Protein AF-A0A7R9VWV8-F1 (afdb_monomer)

Secondary structure (DSSP, 8-state):
--GGGT-------SS-HHHHHHHHIIIIIHHHHHT--SS-HHHHHHHHHHHHHHHHHHHHHHHHHTT---------GGGG-HHHHTT-HHHHHHHHHHHHHHHHHHHHHHHTHHHHTT-TT--HHHHHHHHHHHHHHHHHHHHHHT-HHHHHHHHHHHHTT-TTHHHHHHHHHHHHHHHHHHHHHHHHHGGGHHHHHHHTT--GGGHHHHHHHHHHHHHHHHHH-SSS--HHHHHHHHHHHHHHHHHHHHHH--HHHHHHT-HHHHHHHHHHHHHHHHHHHH-

Nearest PDB structures (foldseek):
  8glv-assembly1_Co  TM=7.836E-01  e=8.185E-21  Chlamydomonas reinhardtii
  8j07-assembly1_k9  TM=6.997E-01  e=3.971E-11  Homo sapiens
  8j07-assembly1_r9  TM=7.819E-01  e=5.481E-09  Homo sapiens
  8j07-assembly1_t9  TM=7.806E-01  e=2.383E-08  Homo sapiens
  8glv-assembly1_Ks  TM=7.142E-01  e=4.229E-09  Chlamydomonas reinhardtii

Mean predicted aligned error: 6.75 Å

Foldseek 3Di:
DDVVVVDDDDDQPDPDPLVSVLCCLVPPVLVCLQPDPPDDPVVSLVVLLVSQVVSQVSVQVVVVVVVADDQDQRDDPPLPDLLVQLVPPSSLVSLLVSLVSVLVSLVVLVVVVVVPLPPLQAALLVVLVVLVSQLVHLVRVLVNCVDPSVVSSLSNNVSNVPPSNVSSVVSSVVSVVSNVLSVLLNVLSVQLNVLRVCLLVDALLCLLVSPVSNVVSLVCCLVPGPRCVDPVNSVSNLSSNVSSLVVNLVVPQDVVCVVVVVVPVNVVSVVSSVVSVVSSVVD

pLDDT: mean 90.68, std 9.06, range [52.12, 98.19]

Solvent-accessible surface area (backbone atoms only — not comparable to full-atom values): 15783 Å² total; per-residue (Å²): 136,62,65,80,82,76,52,94,81,86,81,84,70,65,100,45,68,62,56,40,47,51,51,48,41,63,75,48,49,48,57,54,58,73,70,53,78,88,55,58,67,68,60,47,50,54,51,51,49,52,48,49,54,50,49,35,54,50,41,38,55,48,27,50,78,69,76,40,79,57,82,65,78,79,93,61,91,57,54,87,44,29,70,66,37,31,69,37,63,72,57,44,54,49,52,49,53,47,52,53,48,49,48,51,56,53,46,52,64,61,58,53,59,80,61,66,83,66,60,88,75,43,35,50,65,55,56,48,49,50,31,47,53,48,22,53,55,32,44,51,43,41,55,55,66,66,30,66,70,49,48,37,54,50,49,17,39,60,66,49,65,45,82,66,50,61,65,40,53,53,51,51,54,47,40,51,52,52,22,54,42,27,47,52,37,31,62,52,45,56,71,43,48,66,57,48,53,51,56,75,69,36,55,34,78,51,40,58,77,54,46,61,64,47,51,50,44,51,53,47,32,50,76,67,41,91,68,52,52,41,75,66,55,48,51,52,47,54,48,14,45,51,34,41,56,51,49,39,38,57,74,70,62,58,65,66,41,56,78,71,66,53,47,67,67,53,51,52,53,50,51,30,30,49,50,29,52,52,47,62,74,73,109

Radius of gyration: 27.66 Å; Cα contacts (8 Å, |Δi|>4): 232; chains: 1; bounding box: 70×43×81 Å

Structure (mmCIF, N/CA/C/O backbone):
data_AF-A0A7R9VWV8-F1
#
_entry.id   AF-A0A7R9VWV8-F1
#
loop_
_atom_site.group_PDB
_atom_site.id
_atom_site.type_symbol
_atom_site.label_atom_id
_atom_site.label_alt_id
_atom_site.label_comp_id
_atom_site.label_asym_id
_atom_site.label_entity_id
_atom_site.label_seq_id
_atom_site.pdbx_PDB_ins_code
_atom_site.Cartn_x
_atom_site.Cartn_y
_atom_site.Cartn_z
_atom_site.occupancy
_atom_site.B_iso_or_equiv
_atom_site.auth_seq_id
_atom_site.auth_comp_id
_atom_site.auth_asym_id
_atom_site.auth_atom_id
_atom_site.pdbx_PDB_model_num
ATOM 1 N N . ASP A 1 1 ? -8.588 -29.043 -47.971 1.00 57.25 1 ASP A N 1
ATOM 2 C CA . ASP A 1 1 ? -8.153 -28.069 -46.954 1.00 57.25 1 ASP A CA 1
ATOM 3 C C . ASP A 1 1 ? -8.440 -28.565 -45.555 1.00 57.25 1 ASP A C 1
ATOM 5 O O . ASP A 1 1 ? -9.532 -29.051 -45.284 1.00 57.25 1 ASP A O 1
ATOM 9 N N . ASN A 1 2 ? -7.421 -28.537 -44.698 1.00 66.44 2 ASN A N 1
ATOM 10 C CA . ASN A 1 2 ? -7.508 -29.002 -43.319 1.00 66.44 2 ASN A CA 1
ATOM 11 C C . ASN A 1 2 ? -8.131 -27.891 -42.456 1.00 66.44 2 ASN A C 1
ATOM 13 O O . ASN A 1 2 ? -7.558 -26.810 -42.337 1.00 66.44 2 ASN A O 1
ATOM 17 N N . MET A 1 3 ? -9.279 -28.153 -41.826 1.00 67.88 3 MET A N 1
ATOM 18 C CA . MET A 1 3 ? -9.938 -27.202 -40.915 1.00 67.88 3 MET A CA 1
ATOM 19 C C . MET A 1 3 ? -8.993 -26.705 -39.808 1.00 67.88 3 MET A C 1
ATOM 21 O O . MET A 1 3 ? -9.062 -25.544 -39.415 1.00 67.88 3 MET A O 1
ATOM 25 N N . ALA A 1 4 ? -8.059 -27.553 -39.360 1.00 68.94 4 ALA A N 1
ATOM 26 C CA . ALA A 1 4 ? -7.089 -27.208 -38.324 1.00 68.94 4 ALA A CA 1
ATOM 27 C C . ALA A 1 4 ? -6.075 -26.131 -38.755 1.00 68.94 4 ALA A C 1
ATOM 29 O O . ALA A 1 4 ? -5.481 -25.491 -37.896 1.00 68.94 4 ALA A O 1
ATOM 30 N N . SER A 1 5 ? -5.879 -25.904 -40.061 1.00 76.88 5 SER A N 1
ATOM 31 C CA . SER A 1 5 ? -5.030 -24.812 -40.574 1.00 76.88 5 SER A CA 1
ATOM 32 C C . SER A 1 5 ? -5.782 -23.500 -40.818 1.00 76.88 5 SER A C 1
ATOM 34 O O . SER A 1 5 ? -5.157 -22.491 -41.127 1.00 76.88 5 SER A O 1
ATOM 36 N N . SER A 1 6 ? -7.112 -23.502 -40.697 1.00 77.00 6 SER A N 1
ATOM 37 C CA . SER A 1 6 ? -7.966 -22.355 -41.046 1.00 77.00 6 SER A CA 1
ATOM 38 C C . SER A 1 6 ? -8.796 -21.835 -39.872 1.00 77.00 6 SER A C 1
ATOM 40 O O . SER A 1 6 ? -9.371 -20.755 -39.970 1.00 77.00 6 SER A O 1
ATOM 42 N N . VAL A 1 7 ? -8.873 -22.588 -38.771 1.00 77.56 7 VAL A N 1
ATOM 43 C CA . VAL A 1 7 ? -9.692 -22.256 -37.602 1.00 77.56 7 VAL A CA 1
ATOM 44 C C . VAL A 1 7 ? -8.812 -22.182 -36.361 1.00 77.56 7 VAL A C 1
ATOM 46 O O . VAL A 1 7 ? -8.175 -23.163 -35.983 1.00 77.56 7 VAL A O 1
ATOM 49 N N . PHE A 1 8 ? -8.814 -21.021 -35.704 1.00 76.12 8 PHE A N 1
ATOM 50 C CA . PHE A 1 8 ? -8.200 -20.859 -34.392 1.00 76.12 8 PHE A CA 1
ATOM 51 C C . PHE A 1 8 ? -9.189 -21.328 -33.321 1.00 76.12 8 PHE A C 1
ATOM 53 O O . PHE A 1 8 ? -10.286 -20.784 -33.202 1.00 76.12 8 PHE A O 1
ATOM 60 N N . PHE A 1 9 ? -8.813 -22.345 -32.552 1.00 78.75 9 PHE A N 1
ATOM 61 C CA . PHE A 1 9 ? -9.595 -22.841 -31.424 1.00 78.75 9 PHE A CA 1
ATOM 62 C C . PHE A 1 9 ? -8.697 -22.956 -30.194 1.00 78.75 9 PHE A C 1
ATOM 64 O O . PHE A 1 9 ? -7.509 -23.253 -30.294 1.00 78.75 9 PHE A O 1
ATOM 71 N N . GLY A 1 10 ? -9.265 -22.715 -29.018 1.00 73.50 10 GLY A N 1
ATOM 72 C CA . GLY A 1 10 ? -8.541 -22.786 -27.757 1.00 73.50 10 GLY A CA 1
ATOM 73 C C . GLY A 1 10 ? -9.497 -22.836 -26.576 1.00 73.50 10 GLY A C 1
ATOM 74 O O . GLY A 1 10 ? -10.676 -22.506 -26.697 1.00 73.50 10 GLY A O 1
ATOM 75 N N . THR A 1 11 ? -8.988 -23.267 -25.427 1.00 72.56 11 THR A N 1
ATOM 76 C CA . THR A 1 11 ? -9.740 -23.298 -24.170 1.00 72.56 11 THR A CA 1
ATOM 77 C C . THR A 1 11 ? -9.091 -22.328 -23.199 1.00 72.56 11 THR A C 1
ATOM 79 O O . THR A 1 11 ? -7.920 -22.492 -22.860 1.00 72.56 11 THR A O 1
ATOM 82 N N 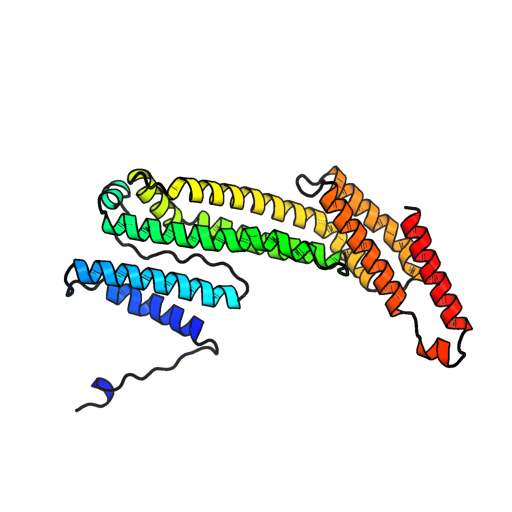. LEU A 1 12 ? -9.847 -21.336 -22.731 1.00 69.62 12 LEU A N 1
ATOM 83 C CA . LEU A 1 12 ? -9.426 -20.501 -21.608 1.00 69.62 12 LEU A CA 1
ATOM 84 C C . LEU A 1 12 ? -9.622 -21.314 -20.323 1.00 69.62 12 LEU A C 1
ATOM 86 O O . LEU A 1 12 ? -10.723 -21.800 -20.055 1.00 69.62 12 LEU A O 1
ATOM 90 N N . ARG A 1 13 ? -8.540 -21.539 -19.572 1.00 65.00 13 ARG A N 1
ATOM 91 C CA . ARG A 1 13 ? -8.568 -22.285 -18.308 1.00 65.00 13 ARG A CA 1
ATOM 92 C C . ARG A 1 13 ? -8.554 -21.302 -17.142 1.00 65.00 13 ARG A C 1
ATOM 94 O O . ARG A 1 13 ? -7.669 -20.464 -17.068 1.00 65.00 13 ARG A O 1
ATOM 101 N N . GLY A 1 14 ? -9.479 -21.480 -16.201 1.00 62.62 14 GLY A N 1
ATOM 102 C CA . GLY A 1 14 ? -9.658 -20.580 -15.060 1.00 62.62 14 GLY A CA 1
ATOM 103 C C . GLY A 1 14 ? -10.747 -19.550 -15.351 1.00 62.62 14 GLY A C 1
ATOM 104 O O . GLY A 1 14 ? -10.790 -18.976 -16.432 1.00 62.62 14 GLY A O 1
ATOM 105 N N . GLY A 1 15 ? -11.662 -19.345 -14.402 1.00 68.88 15 GLY A N 1
ATOM 106 C CA . GLY A 1 15 ? -12.858 -18.506 -14.573 1.00 68.88 15 GLY A CA 1
ATOM 107 C C . GLY A 1 15 ? -12.602 -17.009 -14.806 1.00 68.88 15 GLY A C 1
ATOM 108 O O . GLY A 1 15 ? -13.563 -16.253 -14.878 1.00 68.88 15 GLY A O 1
ATOM 109 N N . ASP A 1 16 ? -11.341 -16.585 -14.931 1.00 84.19 16 ASP A N 1
ATOM 110 C CA . ASP A 1 16 ? -10.931 -15.211 -15.215 1.00 84.19 16 ASP A CA 1
ATOM 111 C C . ASP A 1 16 ? -10.308 -15.117 -16.621 1.00 84.19 16 ASP A C 1
ATOM 113 O O . ASP A 1 16 ? -9.180 -15.559 -16.884 1.00 84.19 16 ASP A O 1
ATOM 117 N N . ALA A 1 17 ? -11.074 -14.529 -17.541 1.00 86.94 17 ALA A N 1
ATOM 118 C CA . ALA A 1 17 ? -10.667 -14.332 -18.926 1.00 86.94 17 ALA A CA 1
ATOM 119 C C . ALA A 1 17 ? -9.483 -13.358 -19.066 1.00 86.94 17 ALA A C 1
ATOM 121 O O . ALA A 1 17 ? -8.650 -13.550 -19.953 1.00 86.94 17 ALA A O 1
ATOM 122 N N . LEU A 1 18 ? -9.375 -12.344 -18.199 1.00 89.88 18 LEU A N 1
ATOM 123 C CA . LEU A 1 18 ? -8.300 -11.349 -18.265 1.00 89.88 18 LEU A CA 1
ATOM 124 C C . LEU A 1 18 ? -6.981 -11.934 -17.770 1.00 89.88 18 LEU A C 1
ATOM 126 O O . LEU A 1 18 ? -5.946 -11.735 -18.406 1.00 89.88 18 LEU A O 1
ATOM 130 N N . HIS A 1 19 ? -7.017 -12.715 -16.689 1.00 90.25 19 HIS A N 1
ATOM 131 C CA . HIS A 1 19 ? -5.829 -13.424 -16.219 1.00 90.25 19 HIS A CA 1
ATOM 132 C C . HIS A 1 19 ? -5.324 -14.434 -17.260 1.00 90.25 19 HIS A C 1
ATOM 134 O O . HIS A 1 19 ? -4.128 -14.492 -17.545 1.00 90.25 19 HIS A O 1
ATOM 140 N N . SER A 1 20 ? -6.240 -15.175 -17.894 1.00 89.88 20 SER A N 1
ATOM 141 C CA . SER A 1 20 ? -5.898 -16.094 -18.988 1.00 89.88 20 SER A CA 1
ATOM 142 C C . SER A 1 20 ? -5.266 -15.357 -20.174 1.00 89.88 20 SER A C 1
ATOM 144 O O . SER A 1 20 ? -4.262 -15.808 -20.725 1.00 89.88 20 SER A O 1
ATOM 146 N N . LEU A 1 21 ? -5.822 -14.201 -20.555 1.00 91.31 21 LEU A N 1
ATOM 147 C CA . LEU A 1 21 ? -5.265 -13.361 -21.613 1.00 91.31 21 LEU A CA 1
ATOM 148 C C . LEU A 1 21 ? -3.854 -12.879 -21.261 1.00 91.31 21 LEU A C 1
ATOM 150 O O . LEU A 1 21 ? -2.966 -12.959 -22.105 1.00 91.31 21 LEU A O 1
ATOM 154 N N . LEU A 1 22 ? -3.630 -12.430 -20.022 1.00 92.88 22 LEU A N 1
ATOM 155 C CA . LEU A 1 22 ? -2.315 -11.991 -19.552 1.00 92.88 22 LEU A CA 1
ATOM 156 C C . LEU A 1 22 ? -1.275 -13.109 -19.681 1.00 92.88 22 LEU A C 1
ATOM 158 O O . LEU A 1 22 ? -0.205 -12.876 -20.240 1.00 92.88 22 LEU A O 1
ATOM 162 N N . GLN A 1 23 ? -1.612 -14.327 -19.249 1.00 91.06 23 GLN A N 1
ATOM 163 C CA . GLN A 1 23 ? -0.722 -15.487 -19.349 1.00 91.06 23 GLN A CA 1
ATOM 164 C C . GLN A 1 23 ? -0.383 -15.842 -20.801 1.00 91.06 23 GLN A C 1
ATOM 166 O O . GLN A 1 23 ? 0.782 -16.065 -21.126 1.00 91.06 23 GLN A O 1
ATOM 171 N N . VAL A 1 24 ? -1.383 -15.872 -21.688 1.00 91.62 24 VAL A N 1
ATOM 172 C CA . VAL A 1 24 ? -1.167 -16.180 -23.111 1.00 91.62 24 VAL A CA 1
ATOM 173 C C . VAL A 1 24 ? -0.326 -15.090 -23.778 1.00 91.62 24 VAL A C 1
ATOM 175 O O . VAL A 1 24 ? 0.595 -15.391 -24.537 1.00 91.62 24 VAL A O 1
ATOM 178 N N . MET A 1 25 ? -0.599 -13.822 -23.475 1.00 93.38 25 MET A N 1
ATOM 179 C CA . MET A 1 25 ? 0.181 -12.712 -24.010 1.00 93.38 25 MET A CA 1
ATOM 180 C C . MET A 1 25 ? 1.636 -12.760 -23.534 1.00 93.38 25 MET A C 1
ATOM 182 O O . MET A 1 25 ? 2.534 -12.675 -24.366 1.00 93.38 25 MET A O 1
ATOM 186 N N . GLN A 1 26 ? 1.883 -12.955 -22.235 1.00 91.00 26 GLN A N 1
ATOM 187 C CA . GLN A 1 26 ? 3.238 -13.024 -21.670 1.00 91.00 26 GLN A CA 1
ATOM 188 C C . GLN A 1 26 ? 4.016 -14.266 -22.125 1.00 91.00 26 GLN A C 1
ATOM 190 O O . GLN A 1 26 ? 5.206 -14.169 -22.408 1.00 91.00 26 GLN A O 1
ATOM 195 N N . GLY A 1 27 ? 3.362 -15.429 -22.175 1.00 89.56 27 GLY A N 1
ATOM 196 C CA . GLY A 1 27 ? 4.025 -16.709 -22.425 1.00 89.56 27 GLY A CA 1
ATOM 197 C C . GLY A 1 27 ? 4.197 -17.068 -23.900 1.00 89.56 27 GLY A C 1
ATOM 198 O O . GLY A 1 27 ? 5.090 -17.844 -24.227 1.00 89.56 27 GLY A O 1
ATOM 199 N N . LEU A 1 28 ? 3.354 -16.529 -24.787 1.00 89.50 28 LEU A N 1
ATOM 200 C CA . LEU A 1 28 ? 3.357 -16.882 -26.209 1.00 89.50 28 LEU A CA 1
ATOM 201 C C . LEU A 1 28 ? 3.580 -15.665 -27.105 1.00 89.50 28 LEU A C 1
ATOM 203 O O . LEU A 1 28 ? 4.542 -15.634 -27.868 1.00 89.50 28 LEU A O 1
ATOM 207 N N . TYR A 1 29 ? 2.701 -14.663 -27.036 1.00 90.56 29 TYR A N 1
ATOM 208 C CA . TYR A 1 29 ? 2.702 -13.593 -28.038 1.00 90.56 29 TYR A CA 1
ATOM 209 C C . TYR A 1 29 ? 3.848 -12.596 -27.863 1.00 90.56 29 TYR A C 1
ATOM 211 O O . TYR A 1 29 ? 4.454 -12.214 -28.861 1.00 90.56 29 TYR A O 1
ATOM 219 N N . VAL A 1 30 ? 4.179 -12.200 -26.631 1.00 92.62 30 VAL A N 1
ATOM 220 C CA . VAL A 1 30 ? 5.278 -11.258 -26.368 1.00 92.62 30 VAL A CA 1
ATOM 221 C C . VAL A 1 30 ? 6.617 -11.811 -26.883 1.00 92.62 30 VAL A C 1
ATOM 223 O O . VAL A 1 30 ? 7.223 -11.138 -27.717 1.00 92.62 30 VAL A O 1
ATOM 226 N N . PRO A 1 31 ? 7.050 -13.039 -26.527 1.00 90.75 31 PRO A N 1
ATOM 227 C CA . PRO A 1 31 ? 8.295 -13.599 -27.057 1.00 90.75 31 PRO A CA 1
ATOM 228 C C . PRO A 1 31 ? 8.306 -13.730 -28.585 1.00 90.75 31 PRO A C 1
ATOM 230 O O . PRO A 1 31 ? 9.310 -13.425 -29.224 1.00 90.75 31 PRO A O 1
ATOM 233 N N . VAL A 1 32 ? 7.186 -14.150 -29.190 1.00 89.75 32 VAL A N 1
ATOM 234 C CA . VAL A 1 32 ? 7.080 -14.310 -30.653 1.00 89.75 32 VAL A CA 1
ATOM 235 C C . VAL A 1 32 ? 7.224 -12.973 -31.375 1.00 89.75 32 VAL A C 1
ATOM 237 O O . VAL A 1 32 ? 7.884 -12.908 -32.410 1.00 89.75 32 VAL A O 1
ATOM 240 N N . VAL A 1 33 ? 6.621 -11.907 -30.846 1.00 87.94 33 VAL A N 1
ATOM 241 C CA . VAL A 1 33 ? 6.715 -10.565 -31.432 1.00 87.94 33 VAL A CA 1
ATOM 242 C C . VAL A 1 33 ? 8.127 -10.004 -31.283 1.00 87.94 33 VAL A C 1
ATOM 244 O O . VAL A 1 33 ? 8.670 -9.482 -32.255 1.00 87.94 33 VAL A O 1
ATOM 247 N N . LEU A 1 34 ? 8.729 -10.124 -30.098 1.00 86.81 34 LEU A N 1
ATOM 248 C CA . LEU A 1 34 ? 10.068 -9.589 -29.832 1.00 86.81 34 LEU A CA 1
ATOM 249 C C . LEU A 1 34 ? 11.152 -10.319 -30.638 1.00 86.81 34 LEU A C 1
ATOM 251 O O . LEU A 1 34 ? 12.046 -9.674 -31.180 1.00 86.81 34 LEU A O 1
ATOM 255 N N . GLY A 1 35 ? 11.019 -11.638 -30.810 1.00 85.56 35 GLY A N 1
ATOM 256 C CA . GLY A 1 35 ? 11.915 -12.445 -31.642 1.00 85.56 35 GLY A CA 1
ATOM 257 C C . GLY A 1 35 ? 11.679 -12.315 -33.153 1.00 85.56 35 GLY A C 1
ATOM 258 O O . GLY A 1 35 ? 12.395 -12.935 -33.944 1.00 85.56 35 GLY A O 1
ATOM 259 N N . ASN A 1 36 ? 10.679 -11.542 -33.593 1.00 84.75 36 ASN A N 1
ATOM 260 C CA . ASN A 1 36 ? 10.347 -11.421 -35.007 1.00 84.75 36 ASN A CA 1
ATOM 261 C C . ASN A 1 36 ? 11.321 -10.483 -35.744 1.00 84.75 36 ASN A C 1
ATOM 263 O O . ASN A 1 36 ? 11.310 -9.261 -35.581 1.00 84.75 36 ASN A O 1
ATOM 267 N N . SER A 1 37 ? 12.127 -11.060 -36.634 1.00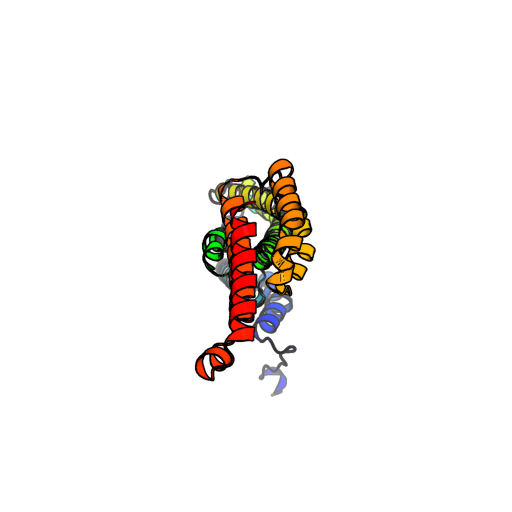 83.69 37 SER A N 1
ATOM 268 C CA . SER A 1 37 ? 13.067 -10.343 -37.505 1.00 83.69 37 SER A CA 1
ATOM 269 C C . SER A 1 37 ? 12.549 -10.096 -38.927 1.00 83.69 37 SER A C 1
ATOM 271 O O . SER A 1 37 ? 13.240 -9.467 -39.724 1.00 83.69 37 SER A O 1
ATOM 273 N N . SER A 1 38 ? 11.341 -10.565 -39.260 1.00 89.88 38 SER A N 1
ATOM 274 C CA . SER A 1 38 ? 10.760 -10.428 -40.606 1.00 89.88 38 SER A CA 1
ATOM 275 C C . SER A 1 38 ? 10.197 -9.035 -40.895 1.00 89.88 38 SER A C 1
ATOM 277 O O . SER A 1 38 ? 10.012 -8.670 -42.056 1.00 89.88 38 SER A O 1
ATOM 279 N N . TRP A 1 39 ? 9.900 -8.255 -39.854 1.00 88.62 39 TRP A N 1
ATOM 280 C CA . TRP A 1 39 ? 9.298 -6.934 -39.995 1.00 88.62 39 TRP A CA 1
ATOM 281 C C . TRP A 1 39 ? 10.349 -5.840 -40.209 1.00 88.62 39 TRP A C 1
ATOM 283 O O . TRP A 1 39 ? 11.434 -5.912 -39.627 1.00 88.62 39 TRP A O 1
ATOM 293 N N . PRO A 1 40 ? 10.020 -4.781 -40.977 1.00 92.19 40 PRO A N 1
ATOM 294 C CA . PRO A 1 40 ? 10.828 -3.569 -41.011 1.00 92.19 40 PRO A CA 1
ATOM 295 C C . PRO A 1 40 ? 11.035 -3.006 -39.602 1.00 92.19 40 PRO A C 1
ATOM 297 O O . PRO A 1 40 ? 10.119 -3.025 -38.778 1.00 92.19 40 PRO A O 1
ATOM 300 N N . GLU A 1 41 ? 12.222 -2.461 -39.340 1.00 85.81 41 GLU A N 1
ATOM 301 C CA . GLU A 1 41 ? 12.621 -1.994 -38.006 1.00 85.81 41 GLU A CA 1
ATOM 302 C C . GLU A 1 41 ? 11.659 -0.954 -37.417 1.00 85.81 41 GLU A C 1
ATOM 304 O O . GLU A 1 41 ? 11.317 -1.037 -36.241 1.00 85.81 41 GLU A O 1
ATOM 309 N N . THR A 1 42 ? 11.143 -0.044 -38.245 1.00 87.75 42 THR A N 1
ATOM 310 C CA . THR A 1 42 ? 10.163 0.973 -37.838 1.00 87.75 42 THR A CA 1
ATOM 311 C C . THR A 1 42 ? 8.839 0.365 -37.377 1.00 87.75 42 THR A C 1
ATOM 313 O O . THR A 1 42 ? 8.303 0.763 -36.347 1.00 87.75 42 THR A O 1
ATOM 316 N N . VAL A 1 43 ? 8.329 -0.629 -38.111 1.00 89.50 43 VAL A N 1
ATOM 317 C CA . VAL A 1 43 ? 7.083 -1.337 -37.776 1.00 89.50 43 VAL A CA 1
ATOM 318 C C . VAL A 1 43 ? 7.268 -2.154 -36.504 1.00 89.50 43 VAL A C 1
ATOM 320 O O . VAL A 1 43 ? 6.404 -2.142 -35.631 1.00 89.50 43 VAL A O 1
ATOM 323 N N . ARG A 1 44 ? 8.413 -2.831 -36.373 1.00 88.56 44 ARG A N 1
ATOM 324 C CA . ARG A 1 44 ? 8.755 -3.589 -35.167 1.00 88.56 44 ARG A CA 1
ATOM 325 C C . ARG A 1 44 ? 8.836 -2.674 -33.947 1.00 88.56 44 ARG A C 1
ATOM 327 O O . ARG A 1 44 ? 8.240 -2.993 -32.928 1.00 88.56 44 ARG A O 1
ATOM 334 N N . ALA A 1 45 ? 9.526 -1.539 -34.049 1.00 86.81 45 ALA A N 1
ATOM 335 C CA . ALA A 1 45 ? 9.669 -0.596 -32.943 1.00 86.81 45 ALA A CA 1
ATOM 336 C C . ALA A 1 45 ? 8.315 -0.037 -32.470 1.00 86.81 45 ALA A C 1
ATOM 338 O O . ALA A 1 45 ? 8.039 -0.054 -31.268 1.00 86.81 45 ALA A O 1
ATOM 339 N N . ASP A 1 46 ? 7.457 0.401 -33.400 1.00 90.25 46 ASP A N 1
ATOM 340 C CA . ASP A 1 46 ? 6.127 0.933 -33.074 1.00 90.25 46 ASP A CA 1
ATOM 341 C C . ASP A 1 46 ? 5.220 -0.141 -32.457 1.00 90.25 46 ASP A C 1
ATOM 343 O O . ASP A 1 46 ? 4.640 0.058 -31.387 1.00 90.25 46 ASP A O 1
ATOM 347 N N . PHE A 1 47 ? 5.162 -1.329 -33.067 1.00 91.94 47 PHE A N 1
ATOM 348 C CA . PHE A 1 47 ? 4.346 -2.421 -32.544 1.00 91.94 47 PHE A CA 1
ATOM 349 C C . PHE A 1 47 ? 4.818 -2.879 -31.159 1.00 91.94 47 PHE A C 1
ATOM 351 O O . PHE A 1 47 ? 3.989 -3.075 -30.272 1.00 91.94 47 PHE A O 1
ATOM 358 N N . THR A 1 48 ? 6.130 -3.001 -30.934 1.00 91.56 48 THR A N 1
ATOM 359 C CA . THR A 1 48 ? 6.694 -3.346 -29.620 1.00 91.56 48 THR A CA 1
ATOM 360 C C . THR A 1 48 ? 6.324 -2.306 -28.560 1.00 91.56 48 THR A C 1
ATOM 362 O O . THR A 1 48 ? 5.938 -2.668 -27.448 1.00 91.56 48 THR A O 1
ATOM 365 N N . ALA A 1 49 ? 6.355 -1.012 -28.896 1.00 91.38 49 ALA A N 1
ATOM 366 C CA . ALA A 1 49 ? 5.919 0.038 -27.977 1.00 91.38 49 ALA A CA 1
ATOM 367 C C . ALA A 1 49 ? 4.424 -0.087 -27.619 1.00 91.38 49 ALA A C 1
ATOM 369 O O . ALA A 1 49 ? 4.064 -0.019 -26.438 1.00 91.38 49 ALA A O 1
ATOM 370 N N . GLN A 1 50 ? 3.551 -0.328 -28.607 1.00 93.88 50 GLN A N 1
ATOM 371 C CA . GLN A 1 50 ? 2.120 -0.550 -28.355 1.00 93.88 50 GLN A CA 1
ATOM 372 C C . GLN A 1 50 ? 1.865 -1.825 -27.550 1.00 93.88 50 GLN A C 1
ATOM 374 O O . GLN A 1 50 ? 1.015 -1.829 -26.659 1.00 93.88 50 GLN A O 1
ATOM 379 N N . LEU A 1 51 ? 2.625 -2.886 -27.820 1.00 94.62 51 LEU A N 1
ATOM 380 C CA . LEU A 1 51 ? 2.550 -4.142 -27.090 1.00 94.62 51 LEU A CA 1
ATOM 381 C C . LEU A 1 51 ? 2.881 -3.930 -25.611 1.00 94.62 51 LEU A C 1
ATOM 383 O O . LEU A 1 51 ? 2.080 -4.311 -24.764 1.00 94.62 51 LEU A O 1
ATOM 387 N N . HIS A 1 52 ? 3.994 -3.273 -25.276 1.00 94.44 52 HIS A N 1
ATOM 388 C CA . HIS A 1 52 ? 4.336 -3.000 -23.876 1.00 94.44 52 HIS A CA 1
ATOM 389 C C . HIS A 1 52 ? 3.293 -2.123 -23.180 1.00 94.44 52 HIS A C 1
ATOM 391 O O . HIS A 1 52 ? 2.926 -2.405 -22.041 1.00 94.44 52 HIS A O 1
ATOM 397 N N . LYS A 1 53 ? 2.749 -1.110 -23.865 1.00 94.69 53 LYS A N 1
ATOM 398 C CA . LYS A 1 53 ? 1.662 -0.283 -23.321 1.00 94.69 53 LYS A CA 1
ATOM 399 C C . LYS A 1 53 ? 0.401 -1.106 -23.043 1.00 94.69 53 LYS A C 1
ATOM 401 O O . LYS A 1 53 ? -0.220 -0.946 -21.994 1.00 94.69 53 LYS A O 1
ATOM 406 N N . PHE A 1 54 ? 0.033 -1.995 -23.964 1.00 96.00 54 PHE A N 1
ATOM 407 C CA . PHE A 1 54 ? -1.081 -2.919 -23.778 1.00 96.00 54 PHE A CA 1
ATOM 408 C C . PHE A 1 54 ? -0.830 -3.864 -22.598 1.00 96.00 54 PHE A C 1
ATOM 410 O O . PHE A 1 54 ? -1.696 -4.013 -21.740 1.00 96.00 54 PHE A O 1
ATOM 417 N N . MET A 1 55 ? 0.367 -4.448 -22.515 1.00 96.75 55 MET A N 1
ATOM 418 C CA . MET A 1 55 ? 0.745 -5.358 -21.435 1.00 96.75 55 MET A CA 1
ATOM 419 C C . MET A 1 55 ? 0.769 -4.674 -20.071 1.00 96.75 55 MET A C 1
ATOM 421 O O . MET A 1 55 ? 0.337 -5.282 -19.092 1.00 96.75 55 MET A O 1
ATOM 425 N N . ALA A 1 56 ? 1.208 -3.417 -20.004 1.00 96.00 56 ALA A N 1
ATOM 426 C CA . ALA A 1 56 ? 1.163 -2.614 -18.790 1.00 96.00 56 ALA A CA 1
ATOM 427 C C . ALA A 1 56 ? -0.279 -2.433 -18.296 1.00 96.00 56 ALA A C 1
ATOM 429 O O . ALA A 1 56 ? -0.597 -2.818 -17.172 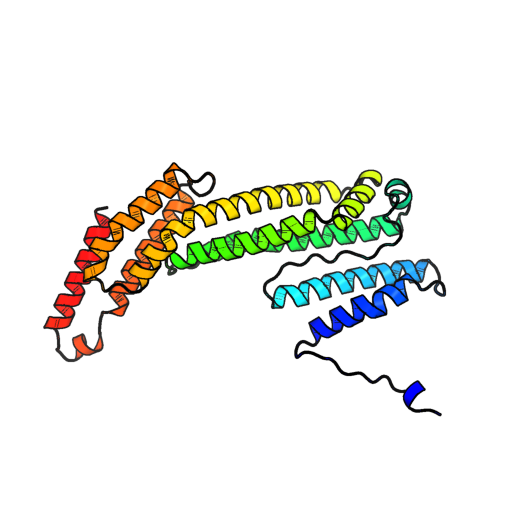1.00 96.00 56 ALA A O 1
ATOM 430 N N . ASN A 1 57 ? -1.177 -1.982 -19.177 1.00 95.00 57 ASN A N 1
ATOM 431 C CA . ASN A 1 57 ? -2.592 -1.794 -18.843 1.00 95.00 57 ASN A CA 1
ATOM 432 C C . ASN A 1 57 ? -3.302 -3.113 -18.487 1.00 95.00 57 ASN A C 1
ATOM 434 O O . ASN A 1 57 ? -4.139 -3.145 -17.585 1.00 95.00 57 ASN A O 1
ATOM 438 N N . LEU A 1 58 ? -2.991 -4.206 -19.192 1.00 95.56 58 LEU A N 1
ATOM 439 C CA . LEU A 1 58 ? -3.572 -5.521 -18.914 1.00 95.56 58 LEU A CA 1
ATOM 440 C C . LEU A 1 58 ? -3.106 -6.056 -17.555 1.00 95.56 58 LEU A C 1
ATOM 442 O O . LEU A 1 58 ? -3.926 -6.554 -16.789 1.00 95.56 58 LEU A O 1
ATOM 446 N N . THR A 1 59 ? -1.812 -5.920 -17.249 1.00 95.75 59 THR A N 1
ATOM 447 C CA . THR A 1 59 ? -1.235 -6.301 -15.950 1.00 95.75 59 THR A CA 1
ATOM 448 C C . THR A 1 59 ? -1.906 -5.515 -14.829 1.00 95.75 59 THR A C 1
ATOM 450 O O . THR A 1 59 ? -2.423 -6.116 -13.891 1.00 95.75 59 THR A O 1
ATOM 453 N N . GLU A 1 60 ? -1.975 -4.188 -14.962 1.00 94.00 60 GLU A N 1
ATOM 454 C CA . GLU A 1 60 ? -2.658 -3.312 -14.007 1.00 94.00 60 GLU A CA 1
ATOM 455 C C . GLU A 1 60 ? -4.108 -3.760 -13.793 1.00 94.00 60 GLU A C 1
ATOM 457 O O . GLU A 1 60 ? -4.488 -4.075 -12.673 1.00 94.00 60 GLU A O 1
ATOM 462 N N . THR A 1 61 ? -4.889 -3.917 -14.865 1.00 93.12 61 THR A N 1
ATOM 463 C CA . THR A 1 61 ? -6.309 -4.298 -14.770 1.00 93.12 61 THR A CA 1
ATOM 464 C C . THR A 1 61 ? -6.507 -5.639 -14.057 1.00 93.12 61 THR A C 1
ATOM 466 O O . THR A 1 61 ? -7.362 -5.748 -13.179 1.00 93.12 61 THR A O 1
ATOM 469 N N . VAL A 1 62 ? -5.715 -6.661 -14.405 1.00 93.56 62 VAL A N 1
ATOM 470 C CA . VAL A 1 62 ? -5.816 -8.001 -13.800 1.00 93.56 62 VAL A CA 1
ATOM 471 C C . VAL A 1 62 ? -5.533 -7.953 -12.302 1.00 93.56 62 VAL A C 1
ATOM 473 O O . VAL A 1 62 ? -6.269 -8.551 -11.518 1.00 93.56 62 VAL A O 1
ATOM 476 N N . PHE A 1 63 ? -4.480 -7.248 -11.888 1.00 92.12 63 PHE A N 1
ATOM 477 C CA . PHE A 1 63 ? -4.068 -7.244 -10.487 1.00 92.12 63 PHE A CA 1
ATOM 478 C C . PHE A 1 63 ? -4.860 -6.254 -9.631 1.00 92.12 63 PHE A C 1
ATOM 480 O O . PHE A 1 63 ? -5.148 -6.573 -8.478 1.00 92.12 63 PHE A O 1
ATOM 487 N N . THR A 1 64 ? -5.330 -5.136 -10.190 1.00 88.94 64 THR A N 1
ATOM 488 C CA . THR A 1 64 ? -6.237 -4.214 -9.491 1.00 88.94 64 THR A CA 1
ATOM 489 C C . THR A 1 64 ? -7.537 -4.909 -9.088 1.00 88.94 64 THR A C 1
ATOM 491 O O . THR A 1 64 ? -7.988 -4.737 -7.958 1.00 88.94 64 THR A O 1
ATOM 494 N N . VAL A 1 65 ? -8.107 -5.762 -9.948 1.00 86.44 65 VAL A N 1
ATOM 495 C CA . VAL A 1 65 ? -9.300 -6.570 -9.609 1.00 86.44 65 VAL A CA 1
ATOM 496 C C . VAL A 1 65 ? -9.030 -7.534 -8.445 1.00 86.44 65 VAL A C 1
ATOM 498 O O . VAL A 1 65 ? -9.936 -7.856 -7.682 1.00 86.44 65 VAL A O 1
ATOM 501 N N . GLN A 1 66 ? -7.781 -7.967 -8.273 1.00 86.81 66 GLN A N 1
ATOM 502 C CA . GLN A 1 66 ? -7.348 -8.838 -7.177 1.00 86.81 66 GLN A CA 1
ATOM 503 C C . GLN A 1 66 ? -6.911 -8.064 -5.922 1.00 86.81 66 GLN A C 1
ATOM 505 O O . GLN A 1 66 ? -6.426 -8.687 -4.976 1.00 86.81 66 GLN A O 1
ATOM 510 N N . GLY A 1 67 ? -7.033 -6.730 -5.913 1.00 85.81 67 GLY A N 1
ATOM 511 C CA . GLY A 1 67 ? -6.570 -5.880 -4.814 1.00 85.81 67 GLY A CA 1
ATOM 512 C C . GLY A 1 67 ? -5.047 -5.846 -4.672 1.00 85.81 67 GLY A C 1
ATOM 513 O O . GLY A 1 67 ? -4.543 -5.715 -3.565 1.00 85.81 67 GLY A O 1
ATOM 514 N N . LYS A 1 68 ? -4.300 -6.028 -5.768 1.00 88.19 68 LYS A N 1
ATOM 515 C CA . LYS A 1 68 ? -2.832 -6.022 -5.778 1.00 88.19 68 LYS A CA 1
ATOM 516 C C . LYS A 1 68 ? -2.300 -4.991 -6.759 1.00 88.19 68 LYS A C 1
ATOM 518 O O . LYS A 1 68 ? -2.859 -4.784 -7.833 1.00 88.19 68 LYS A O 1
ATOM 523 N N . THR A 1 69 ? -1.150 -4.417 -6.431 1.00 91.81 69 THR A N 1
ATOM 524 C CA . THR A 1 69 ? -0.408 -3.552 -7.354 1.00 91.81 69 THR A CA 1
ATOM 525 C C . THR A 1 69 ? 0.804 -4.296 -7.884 1.00 91.81 69 THR A C 1
ATOM 527 O O . THR A 1 69 ? 1.752 -4.544 -7.139 1.00 91.81 69 THR A O 1
ATOM 530 N N . ILE A 1 70 ? 0.774 -4.648 -9.170 1.00 94.94 70 ILE A N 1
ATOM 531 C CA . ILE A 1 70 ? 1.891 -5.292 -9.866 1.00 94.94 70 ILE A CA 1
ATOM 532 C C . ILE A 1 70 ? 2.357 -4.399 -11.015 1.00 94.94 70 ILE A C 1
ATOM 534 O O . ILE A 1 70 ? 1.554 -3.977 -11.852 1.00 94.94 70 ILE A O 1
ATOM 538 N N . LEU A 1 71 ? 3.659 -4.123 -11.040 1.00 95.69 71 LEU A N 1
ATOM 539 C CA . LEU A 1 71 ? 4.329 -3.334 -12.062 1.00 95.69 71 LEU A CA 1
ATOM 540 C C . LEU A 1 71 ? 4.672 -4.235 -13.250 1.00 95.69 71 LEU A C 1
ATOM 542 O O . LEU A 1 71 ? 5.346 -5.255 -13.108 1.00 95.69 71 LEU A O 1
ATOM 546 N N . TYR A 1 72 ? 4.234 -3.854 -14.448 1.00 96.12 72 TYR A N 1
ATOM 547 C CA . TYR A 1 72 ? 4.657 -4.543 -15.663 1.00 96.12 72 TYR A CA 1
ATOM 548 C C . TYR A 1 72 ? 6.121 -4.229 -15.984 1.00 96.12 72 TYR A C 1
ATOM 550 O O . TYR A 1 72 ? 6.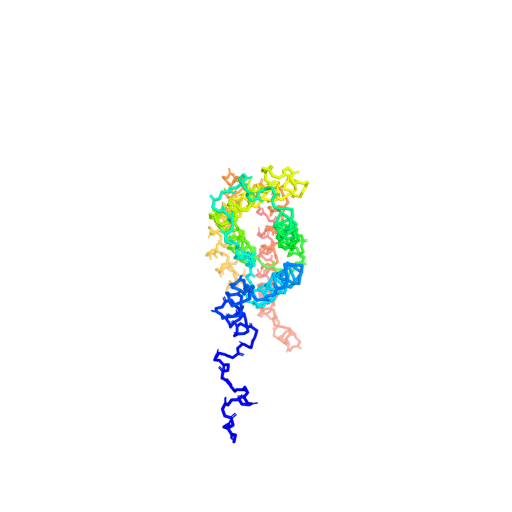468 -3.061 -16.153 1.00 96.12 72 TYR A O 1
ATOM 558 N N . ILE A 1 73 ? 6.952 -5.260 -16.129 1.00 94.50 73 ILE A N 1
ATOM 559 C CA . ILE A 1 73 ? 8.352 -5.125 -16.541 1.00 94.50 73 ILE A CA 1
ATOM 560 C C . ILE A 1 73 ? 8.478 -5.567 -18.008 1.00 94.50 73 ILE A C 1
ATOM 562 O O . ILE A 1 73 ? 8.160 -6.719 -18.324 1.00 94.50 73 ILE A O 1
ATOM 566 N N . PRO A 1 74 ? 8.906 -4.680 -18.927 1.00 92.44 74 PRO A N 1
ATOM 567 C CA . PRO A 1 74 ? 9.089 -5.036 -20.326 1.00 92.44 74 PRO A CA 1
ATOM 568 C C . PRO A 1 74 ? 10.257 -6.016 -20.485 1.00 92.44 74 PRO A C 1
ATOM 570 O O . PRO A 1 74 ? 11.327 -5.835 -19.907 1.00 92.44 74 PRO A O 1
ATOM 573 N N . GLN A 1 75 ? 10.049 -7.056 -21.293 1.00 86.06 75 GLN A N 1
ATOM 574 C CA . GLN A 1 75 ? 11.110 -7.979 -21.688 1.00 86.06 75 GLN A CA 1
ATOM 575 C C . GLN A 1 75 ? 11.952 -7.314 -22.779 1.00 86.06 75 GLN A C 1
ATOM 577 O O . GLN A 1 75 ? 11.519 -7.226 -23.922 1.00 86.06 75 GLN A O 1
ATOM 582 N N . GLU A 1 76 ? 13.134 -6.819 -22.422 1.00 83.50 76 GLU A N 1
ATOM 583 C CA . GLU A 1 76 ? 14.053 -6.159 -23.353 1.00 83.50 76 GLU A CA 1
ATOM 584 C C . GLU A 1 76 ? 15.395 -6.904 -23.345 1.00 83.50 76 GLU A C 1
ATOM 586 O O . GLU A 1 76 ? 16.072 -6.991 -22.320 1.00 83.50 76 GLU A O 1
ATOM 591 N N . GLU A 1 77 ? 15.799 -7.443 -24.497 1.00 72.12 77 GLU A N 1
ATOM 592 C CA . GLU A 1 77 ? 17.018 -8.261 -24.630 1.00 72.12 77 GLU A CA 1
ATOM 593 C C . GLU A 1 77 ? 18.309 -7.450 -24.402 1.00 72.12 77 GLU A C 1
ATOM 595 O O . GLU A 1 77 ? 19.351 -7.994 -24.043 1.00 72.12 77 GLU A O 1
ATOM 600 N N . ALA A 1 78 ? 18.245 -6.129 -24.589 1.00 73.00 78 ALA A N 1
ATOM 601 C CA . ALA A 1 78 ? 19.403 -5.239 -24.597 1.00 73.00 78 ALA A CA 1
ATOM 602 C C . ALA A 1 78 ? 19.827 -4.711 -23.210 1.00 73.00 78 ALA A C 1
ATOM 604 O O . ALA A 1 78 ? 20.747 -3.901 -23.134 1.00 73.00 78 ALA A O 1
ATOM 605 N N . LEU A 1 79 ? 19.202 -5.147 -22.109 1.00 81.38 79 LEU A N 1
ATOM 606 C CA . LEU A 1 79 ? 19.458 -4.586 -20.770 1.00 81.38 79 LEU A CA 1
ATOM 607 C C . LEU A 1 79 ? 20.796 -5.017 -20.130 1.00 81.38 79 LEU A C 1
ATOM 609 O O . LEU A 1 79 ? 21.181 -4.464 -19.103 1.00 81.38 79 LEU A O 1
ATOM 613 N N . GLY A 1 80 ? 21.522 -5.972 -20.723 1.00 79.56 80 GLY A N 1
ATOM 614 C CA . GLY A 1 80 ? 22.774 -6.506 -20.164 1.00 79.56 80 GLY A CA 1
ATOM 615 C C . GLY A 1 80 ? 23.967 -5.534 -20.164 1.00 79.56 80 GLY A C 1
ATOM 616 O O . GLY A 1 80 ? 24.833 -5.642 -19.300 1.00 79.56 80 GLY A O 1
ATOM 617 N N . ASP A 1 81 ? 24.013 -4.571 -21.094 1.00 90.12 81 ASP A N 1
ATOM 618 C CA . ASP A 1 81 ? 24.986 -3.465 -21.091 1.00 90.12 81 ASP A CA 1
ATOM 619 C C . ASP A 1 81 ? 24.245 -2.126 -21.107 1.00 90.12 81 ASP A C 1
ATOM 621 O O . ASP A 1 81 ? 23.842 -1.613 -22.157 1.00 90.12 81 ASP A O 1
ATOM 625 N N . ALA A 1 82 ? 24.107 -1.534 -19.920 1.00 93.06 82 ALA A N 1
ATOM 626 C CA . ALA A 1 82 ? 23.350 -0.306 -19.737 1.00 93.06 82 ALA A CA 1
ATOM 627 C C . ALA A 1 82 ? 23.894 0.879 -20.559 1.00 93.06 82 ALA A C 1
ATOM 629 O O . ALA A 1 82 ? 23.119 1.721 -21.016 1.00 93.06 82 ALA A O 1
ATOM 630 N N . LYS A 1 83 ? 25.209 0.939 -20.815 1.00 93.38 83 LYS A N 1
ATOM 631 C CA . LYS A 1 83 ? 25.824 2.024 -21.601 1.00 93.38 83 LYS A CA 1
ATOM 632 C C . LYS A 1 83 ? 25.554 1.874 -23.092 1.00 93.38 83 LYS A C 1
ATOM 634 O O . LYS A 1 83 ? 25.398 2.879 -23.787 1.00 93.38 83 LYS A O 1
ATOM 639 N N . ALA A 1 84 ? 25.544 0.643 -23.599 1.00 93.69 84 ALA A N 1
ATOM 640 C CA . ALA A 1 84 ? 25.185 0.373 -24.987 1.00 93.69 84 ALA A CA 1
ATOM 641 C C . ALA A 1 84 ? 23.685 0.608 -25.217 1.00 93.69 84 ALA A C 1
ATOM 643 O O . ALA A 1 84 ? 23.314 1.304 -26.164 1.00 93.69 84 ALA A O 1
ATOM 644 N N . ALA A 1 85 ? 22.844 0.110 -24.308 1.00 94.00 85 ALA A N 1
ATOM 645 C CA . ALA A 1 85 ? 21.397 0.303 -24.319 1.00 94.00 85 ALA A CA 1
ATOM 646 C C . ALA A 1 85 ? 20.998 1.786 -24.294 1.00 94.00 85 ALA A C 1
ATOM 648 O O . ALA A 1 85 ? 20.150 2.210 -25.075 1.00 94.00 85 ALA A O 1
ATOM 649 N N . ALA A 1 86 ? 21.673 2.608 -23.484 1.00 95.06 86 ALA A N 1
ATOM 650 C CA . ALA A 1 86 ? 21.404 4.045 -23.382 1.00 95.06 86 ALA A CA 1
ATOM 651 C C . ALA A 1 86 ? 21.623 4.827 -24.693 1.00 95.06 86 ALA A C 1
ATOM 653 O O . ALA A 1 86 ? 21.103 5.930 -24.854 1.00 95.06 86 ALA A O 1
ATOM 654 N N . LYS A 1 87 ? 22.379 4.275 -25.652 1.00 94.38 87 LYS A N 1
ATOM 655 C CA . LYS A 1 87 ? 22.580 4.889 -26.977 1.00 94.38 87 LYS A CA 1
ATOM 656 C C . LYS A 1 87 ? 21.439 4.583 -27.950 1.00 94.38 87 LYS A C 1
ATOM 658 O O . LYS A 1 87 ? 21.331 5.246 -28.983 1.00 94.38 87 LYS A O 1
ATOM 663 N N . GLN A 1 88 ? 20.601 3.594 -27.646 1.00 92.44 88 GLN A N 1
ATOM 664 C CA . GLN A 1 88 ? 19.472 3.192 -28.477 1.00 92.44 88 GLN A CA 1
ATOM 665 C C . GLN A 1 88 ? 18.252 4.056 -28.141 1.00 92.44 88 GLN A C 1
ATOM 667 O O . GLN A 1 88 ? 17.539 3.800 -27.173 1.00 92.44 88 GLN A O 1
ATOM 672 N N . LYS A 1 89 ? 18.002 5.089 -28.952 1.00 92.12 89 LYS A N 1
ATOM 673 C CA . LYS A 1 89 ? 16.926 6.066 -28.699 1.00 92.12 89 LYS A CA 1
ATOM 674 C C . LYS A 1 89 ? 15.550 5.418 -28.546 1.00 92.12 89 LYS A C 1
ATOM 676 O O . LYS A 1 89 ? 14.823 5.774 -27.625 1.00 92.12 89 LYS A O 1
ATOM 681 N N . ASP A 1 90 ? 15.224 4.450 -29.398 1.00 90.38 90 ASP A N 1
ATOM 682 C CA . ASP A 1 90 ? 13.914 3.792 -29.368 1.00 90.38 90 ASP A CA 1
ATOM 683 C C . ASP A 1 90 ? 13.726 2.949 -28.100 1.00 90.38 90 ASP A C 1
ATOM 685 O O . ASP A 1 90 ? 12.636 2.920 -27.534 1.00 90.38 90 ASP A O 1
ATOM 689 N N . LEU A 1 91 ? 14.787 2.288 -27.623 1.00 92.50 91 LEU A N 1
ATOM 690 C CA . LEU A 1 91 ? 14.766 1.561 -26.351 1.00 92.50 91 LEU A CA 1
ATOM 691 C C . LEU A 1 91 ? 14.569 2.529 -25.185 1.00 92.50 91 LEU A C 1
ATOM 693 O O . LEU A 1 91 ? 13.673 2.326 -24.371 1.00 92.50 91 LEU A O 1
ATOM 697 N N . VAL A 1 92 ? 15.356 3.609 -25.136 1.00 95.50 92 VAL A N 1
ATOM 698 C CA . VAL A 1 92 ? 15.238 4.636 -24.091 1.00 95.50 92 VAL A CA 1
ATOM 699 C C . VAL A 1 92 ? 13.808 5.174 -24.025 1.00 95.50 92 VAL A C 1
ATOM 701 O O . VAL A 1 92 ? 13.231 5.189 -22.945 1.00 95.50 92 VAL A O 1
ATOM 704 N N . GLN A 1 93 ? 13.180 5.501 -25.159 1.00 94.75 93 GLN A N 1
ATOM 705 C CA . GLN A 1 93 ? 11.789 5.978 -25.191 1.00 94.75 93 GLN A CA 1
ATOM 706 C C . GLN A 1 93 ? 10.774 4.964 -24.628 1.00 94.75 93 GLN A C 1
ATOM 708 O O . GLN A 1 93 ? 9.819 5.348 -23.942 1.00 94.75 93 GLN A O 1
ATOM 713 N N . ARG A 1 94 ? 10.963 3.661 -24.883 1.00 94.19 94 ARG A N 1
ATOM 714 C CA . ARG A 1 94 ? 10.104 2.607 -24.308 1.00 94.19 94 ARG A CA 1
ATOM 715 C C . ARG A 1 94 ? 10.312 2.456 -22.801 1.00 94.19 94 ARG A C 1
ATOM 717 O O . ARG A 1 94 ? 9.337 2.325 -22.057 1.00 94.19 94 ARG A O 1
ATOM 724 N N . LEU A 1 95 ? 11.557 2.532 -22.334 1.00 96.31 95 LEU A N 1
ATOM 725 C CA . LEU A 1 95 ? 11.884 2.493 -20.907 1.00 96.31 95 LEU A CA 1
ATOM 726 C C . LEU A 1 95 ? 11.365 3.736 -20.166 1.00 96.31 95 LEU A C 1
ATOM 728 O O . LEU A 1 95 ? 10.813 3.614 -19.074 1.00 96.31 95 LEU A O 1
ATOM 732 N N . GLU A 1 96 ? 11.444 4.917 -20.780 1.00 97.25 96 GLU A N 1
ATOM 733 C CA . GLU A 1 96 ? 10.832 6.144 -20.259 1.00 97.25 96 GLU A CA 1
ATOM 734 C C . GLU A 1 96 ? 9.316 5.993 -20.130 1.00 97.25 96 GLU A C 1
ATOM 736 O O . GLU A 1 96 ? 8.752 6.274 -19.074 1.00 97.25 96 GLU A O 1
ATOM 741 N N . SER A 1 97 ? 8.656 5.467 -21.167 1.00 96.19 97 SER A N 1
ATOM 742 C CA . SER A 1 97 ? 7.215 5.181 -21.136 1.00 96.19 97 SER A CA 1
ATOM 743 C C . SER A 1 97 ? 6.843 4.213 -20.007 1.00 96.19 97 SER A C 1
ATOM 745 O O . SER A 1 97 ? 5.818 4.391 -19.345 1.00 96.19 97 SER A O 1
ATOM 747 N N . THR A 1 98 ? 7.701 3.224 -19.749 1.00 96.50 98 THR A N 1
ATOM 748 C CA . THR A 1 98 ? 7.543 2.254 -18.658 1.00 96.50 98 THR A CA 1
ATOM 749 C C . THR A 1 98 ? 7.639 2.935 -17.290 1.00 96.50 98 THR A C 1
ATOM 751 O O . THR A 1 98 ? 6.721 2.807 -16.480 1.00 96.50 98 THR A O 1
ATOM 754 N N . ILE A 1 99 ? 8.685 3.735 -17.043 1.00 97.31 99 ILE A N 1
ATOM 755 C CA . ILE A 1 99 ? 8.843 4.470 -15.777 1.00 97.31 99 ILE A CA 1
ATOM 756 C C . ILE A 1 99 ? 7.714 5.484 -15.556 1.00 97.31 99 ILE A C 1
ATOM 758 O O . ILE A 1 99 ? 7.247 5.645 -14.425 1.00 97.31 99 ILE A O 1
ATOM 762 N N . ILE A 1 100 ? 7.240 6.158 -16.608 1.00 97.00 100 ILE A N 1
ATOM 763 C CA . ILE A 1 100 ? 6.088 7.068 -16.519 1.00 97.00 100 ILE A CA 1
ATOM 764 C C . ILE A 1 100 ? 4.843 6.303 -16.059 1.00 97.00 100 ILE A C 1
ATOM 766 O O . ILE A 1 100 ? 4.132 6.769 -15.163 1.00 97.00 100 ILE A O 1
ATOM 770 N N . HIS A 1 101 ? 4.598 5.121 -16.629 1.00 96.44 101 HIS A N 1
ATOM 771 C CA . HIS A 1 101 ? 3.472 4.278 -16.239 1.00 96.44 101 HIS A CA 1
ATOM 772 C C . HIS A 1 101 ? 3.588 3.810 -14.780 1.00 96.44 101 HIS A C 1
ATOM 774 O O . HIS A 1 101 ? 2.643 4.013 -14.017 1.00 96.44 101 HIS A O 1
ATOM 780 N N . TRP A 1 102 ? 4.747 3.289 -14.354 1.00 97.44 102 TRP A N 1
ATOM 781 C CA . TRP A 1 102 ? 4.984 2.918 -12.949 1.00 97.44 102 TRP A CA 1
ATOM 782 C C . TRP A 1 102 ? 4.787 4.100 -12.003 1.00 97.44 102 TRP A C 1
ATOM 784 O O . TRP A 1 102 ? 4.136 3.974 -10.971 1.00 97.44 102 TRP A O 1
ATOM 794 N N . THR A 1 103 ? 5.303 5.274 -12.371 1.00 96.94 103 THR A N 1
ATOM 795 C CA . THR A 1 103 ? 5.179 6.489 -11.560 1.00 96.94 103 THR A CA 1
ATOM 796 C C . THR A 1 103 ? 3.715 6.869 -11.352 1.00 96.94 103 THR A C 1
ATOM 798 O O . THR A 1 103 ? 3.336 7.236 -10.240 1.00 96.94 103 THR A O 1
ATOM 801 N N . ARG A 1 104 ? 2.880 6.782 -12.396 1.00 95.69 104 ARG A N 1
ATOM 802 C CA . ARG A 1 104 ? 1.433 7.011 -12.281 1.00 95.69 104 ARG A CA 1
ATOM 803 C C . ARG A 1 104 ? 0.792 5.979 -11.352 1.00 95.69 104 ARG A C 1
ATOM 805 O O . ARG A 1 104 ? 0.140 6.369 -10.389 1.00 95.69 104 ARG A O 1
ATOM 812 N N . GLN A 1 105 ? 1.017 4.696 -11.621 1.00 94.88 105 GLN A N 1
ATOM 813 C CA . GLN A 1 105 ? 0.390 3.591 -10.894 1.00 94.88 105 GLN A CA 1
ATOM 814 C C . GLN A 1 105 ? 0.724 3.634 -9.394 1.00 94.88 105 GLN A C 1
ATOM 816 O O . GLN A 1 105 ? -0.159 3.562 -8.545 1.00 94.88 105 GLN A O 1
ATOM 821 N N . ILE A 1 106 ? 1.996 3.849 -9.047 1.00 94.38 106 ILE A N 1
ATOM 822 C CA . ILE A 1 106 ? 2.437 3.944 -7.650 1.00 94.38 106 ILE A CA 1
ATOM 823 C C . ILE A 1 106 ? 1.834 5.180 -6.966 1.00 94.38 106 ILE A C 1
ATOM 825 O O . ILE A 1 106 ? 1.417 5.099 -5.811 1.00 94.38 106 ILE A O 1
ATOM 829 N N . LYS A 1 107 ? 1.741 6.325 -7.661 1.00 93.00 107 LYS A N 1
ATOM 830 C CA . LYS A 1 107 ? 1.095 7.528 -7.108 1.00 93.00 107 LYS A CA 1
ATOM 831 C C . LYS A 1 107 ? -0.378 7.301 -6.792 1.00 93.00 107 LYS A C 1
ATOM 833 O O . LYS A 1 107 ? -0.852 7.826 -5.793 1.00 93.00 107 LYS A O 1
ATOM 838 N N . GLU A 1 108 ? -1.097 6.535 -7.605 1.00 89.56 108 GLU A N 1
ATOM 839 C CA . GLU A 1 108 ? -2.498 6.205 -7.327 1.00 89.56 108 GLU A CA 1
ATOM 840 C C . GLU A 1 108 ? -2.632 5.420 -6.017 1.00 89.56 108 GLU A C 1
ATOM 842 O O . GLU A 1 108 ? -3.464 5.779 -5.187 1.00 89.56 108 GLU A O 1
ATOM 847 N N . VAL A 1 109 ? -1.757 4.440 -5.770 1.00 86.19 109 VAL A N 1
ATOM 848 C CA . VAL A 1 109 ? -1.735 3.669 -4.511 1.00 86.19 109 VAL A CA 1
ATOM 849 C C . VAL A 1 109 ? -1.364 4.539 -3.311 1.00 86.19 109 VAL A C 1
ATOM 851 O O . VAL A 1 109 ? -1.943 4.401 -2.237 1.00 86.19 109 VAL A O 1
ATOM 854 N N . VAL A 1 110 ? -0.397 5.447 -3.468 1.00 86.75 110 VAL A N 1
ATOM 855 C CA . VAL A 1 110 ? -0.017 6.376 -2.393 1.00 86.75 110 VAL A CA 1
ATOM 856 C C . VAL A 1 110 ? -1.155 7.353 -2.088 1.00 86.75 110 VAL A C 1
ATOM 858 O O . VAL A 1 110 ? -1.459 7.564 -0.923 1.00 86.75 110 VAL A O 1
ATOM 861 N N . ASN A 1 111 ? -1.832 7.891 -3.103 1.00 83.31 111 ASN A N 1
ATOM 862 C CA . ASN A 1 111 ? -2.894 8.887 -2.924 1.00 83.31 111 ASN A CA 1
ATOM 863 C C . ASN A 1 111 ? -4.228 8.291 -2.443 1.00 83.31 111 ASN A C 1
ATOM 865 O O . ASN A 1 111 ? -5.055 9.010 -1.887 1.00 83.31 111 ASN A O 1
ATOM 869 N N . GLN A 1 112 ? -4.474 6.991 -2.644 1.00 72.75 112 GLN A N 1
ATOM 870 C CA . GLN A 1 112 ? -5.645 6.317 -2.063 1.00 72.75 112 GLN A CA 1
ATOM 871 C C . GLN A 1 112 ? -5.648 6.386 -0.523 1.00 72.75 112 GLN A C 1
ATOM 873 O O . GLN A 1 112 ? -6.718 6.334 0.083 1.00 72.75 112 GLN A O 1
ATOM 878 N N . GLN A 1 113 ? -4.480 6.596 0.095 1.00 63.06 113 GLN A N 1
ATOM 879 C CA . GLN A 1 113 ? -4.296 6.771 1.536 1.00 63.06 113 GLN A CA 1
ATOM 880 C C . GLN A 1 113 ? -5.119 7.929 2.122 1.00 63.06 113 GLN A C 1
ATOM 882 O O . GLN A 1 113 ? -5.730 7.753 3.172 1.00 63.06 113 GLN A O 1
ATOM 887 N N . ASP A 1 114 ? -5.223 9.063 1.424 1.00 55.38 114 ASP A N 1
ATOM 888 C CA . ASP A 1 114 ? -5.929 10.256 1.926 1.00 55.38 114 ASP A CA 1
ATOM 889 C C . ASP A 1 114 ? -7.458 10.072 2.003 1.00 55.38 114 ASP A C 1
ATOM 891 O O . ASP A 1 114 ? -8.173 10.919 2.535 1.00 55.38 114 ASP A O 1
ATOM 895 N N . ARG A 1 115 ? -7.993 8.979 1.440 1.00 53.34 115 ARG A N 1
ATOM 896 C CA . ARG A 1 115 ? -9.442 8.748 1.325 1.00 53.34 115 ARG A CA 1
ATOM 897 C C . ARG A 1 115 ? -10.019 7.805 2.380 1.00 53.34 115 ARG A C 1
ATOM 899 O O . ARG A 1 115 ? -11.224 7.859 2.617 1.00 53.34 115 ARG A O 1
ATOM 906 N N . VAL A 1 116 ? -9.208 6.945 3.000 1.00 54.88 116 VAL A N 1
ATOM 907 C CA . VAL A 1 116 ? -9.703 5.870 3.889 1.00 54.88 116 VAL A CA 1
ATOM 908 C C . VAL A 1 116 ? -9.984 6.363 5.320 1.00 54.88 116 VAL A C 1
ATOM 910 O O . VAL A 1 116 ? -10.800 5.773 6.028 1.00 54.88 116 VAL A O 1
ATOM 913 N N . ASP A 1 117 ? -9.448 7.525 5.704 1.00 53.72 117 ASP A N 1
ATOM 914 C CA . ASP A 1 117 ? -9.730 8.195 6.988 1.00 53.72 117 ASP A CA 1
ATOM 915 C C . ASP A 1 117 ? -11.182 8.710 7.142 1.00 53.72 117 ASP A C 1
ATOM 917 O O . ASP A 1 117 ? -11.562 9.226 8.198 1.00 53.72 117 ASP A O 1
ATOM 921 N N . ALA A 1 118 ? -12.025 8.552 6.115 1.00 52.12 118 ALA A N 1
ATOM 922 C CA . ALA A 1 118 ? -13.371 9.123 6.049 1.00 52.12 118 ALA A CA 1
ATOM 923 C C . ALA A 1 118 ? -14.501 8.240 6.621 1.00 52.12 118 ALA A C 1
ATOM 925 O O . ALA A 1 118 ? -15.655 8.670 6.628 1.00 52.12 118 ALA A O 1
ATOM 926 N N . SER A 1 119 ? -14.233 7.021 7.107 1.00 61.88 119 SER A N 1
ATOM 927 C CA . SER A 1 119 ? -15.293 6.212 7.736 1.00 61.88 119 SER A CA 1
ATOM 928 C C . SER A 1 119 ? -15.559 6.682 9.169 1.00 61.88 119 SER A C 1
ATOM 930 O O . SER A 1 119 ? -15.047 6.094 10.130 1.00 61.88 119 SER A O 1
ATOM 932 N N . GLU A 1 120 ? -16.389 7.722 9.302 1.00 64.44 120 GLU A N 1
ATOM 933 C CA . GLU A 1 120 ? -16.737 8.396 10.566 1.00 64.44 120 GLU A CA 1
ATOM 934 C C . GLU A 1 120 ? -17.246 7.457 11.672 1.00 64.44 120 GLU A C 1
ATOM 936 O O . GLU A 1 120 ? -17.108 7.793 12.843 1.00 64.44 120 GLU A O 1
ATOM 941 N N . HIS A 1 121 ? -17.743 6.265 11.325 1.00 70.31 121 HIS A N 1
ATOM 942 C CA . HIS A 1 121 ? -18.354 5.304 12.256 1.00 70.31 121 HIS A CA 1
ATOM 943 C C . HIS A 1 121 ? -17.536 4.018 12.464 1.00 70.31 121 HIS A C 1
ATOM 945 O O . HIS A 1 121 ? -18.028 3.049 13.029 1.00 70.31 121 HIS A O 1
ATOM 951 N N . SER A 1 122 ? -16.290 3.962 11.986 1.00 87.50 122 SER A N 1
ATOM 952 C CA . SER A 1 122 ? -15.480 2.742 12.116 1.00 87.50 122 SER A CA 1
ATOM 953 C C . SER A 1 122 ? -14.861 2.584 13.514 1.00 87.50 122 SER A C 1
ATOM 955 O O . SER A 1 122 ? -14.496 3.577 14.146 1.00 87.50 122 SER A O 1
ATOM 957 N N . GLY A 1 123 ? -14.733 1.336 13.979 1.00 92.75 123 GLY A N 1
ATOM 958 C CA . GLY A 1 123 ? -14.087 0.965 15.246 1.00 92.75 123 GLY A CA 1
ATOM 959 C C . GLY A 1 123 ? -12.564 0.775 15.140 1.00 92.75 123 GLY A C 1
ATOM 960 O O . GLY A 1 123 ? -12.014 0.790 14.034 1.00 92.75 123 GLY A O 1
ATOM 961 N N . PRO A 1 124 ? -11.837 0.564 16.254 1.00 94.50 124 PRO A N 1
ATOM 962 C CA . PRO A 1 124 ? -10.370 0.503 16.275 1.00 94.50 124 PRO A CA 1
ATOM 963 C C . PRO A 1 124 ? -9.794 -0.695 15.502 1.00 94.50 124 PRO A C 1
ATOM 965 O O . PRO A 1 124 ? -8.701 -0.598 14.953 1.00 94.50 124 PRO A O 1
ATOM 968 N N . LEU A 1 125 ? -10.533 -1.802 15.365 1.00 95.44 125 LEU A N 1
ATOM 969 C CA . LEU A 1 125 ? -10.098 -2.947 14.548 1.00 95.44 125 LEU A CA 1
ATOM 970 C C . LEU A 1 125 ? -9.949 -2.589 13.061 1.00 95.44 125 LEU A C 1
ATOM 972 O O . LEU A 1 125 ? -9.088 -3.145 12.381 1.00 95.44 125 LEU A O 1
ATOM 976 N N . SER A 1 126 ? -10.736 -1.627 12.567 1.00 92.69 126 SER A N 1
ATOM 977 C CA . SER A 1 126 ? -10.596 -1.128 11.194 1.00 92.69 126 SER A CA 1
ATOM 978 C C . SER A 1 126 ? -9.268 -0.403 10.968 1.00 92.69 126 SER A C 1
ATOM 980 O O . SER A 1 126 ? -8.708 -0.490 9.883 1.00 92.69 126 SER A O 1
ATOM 982 N N . GLU A 1 127 ? -8.738 0.273 11.994 1.00 92.38 127 GLU A N 1
ATOM 983 C CA . GLU A 1 127 ? -7.433 0.937 11.937 1.00 92.38 127 GLU A CA 1
ATOM 984 C C . GLU A 1 127 ? -6.318 -0.102 11.791 1.00 92.38 127 GLU A C 1
ATOM 986 O O . GLU A 1 127 ? -5.445 0.020 10.936 1.00 92.38 127 GLU A O 1
ATOM 991 N N . ILE A 1 128 ? -6.376 -1.175 12.586 1.00 95.00 128 ILE A N 1
ATOM 992 C CA . ILE A 1 128 ? -5.404 -2.274 12.519 1.00 95.00 128 ILE A CA 1
ATOM 993 C C . ILE A 1 128 ? -5.448 -2.934 11.138 1.00 95.00 128 ILE A C 1
ATOM 995 O O . ILE A 1 128 ? -4.402 -3.182 10.536 1.00 95.00 128 ILE A O 1
ATOM 999 N N . GLN A 1 129 ? -6.652 -3.188 10.618 1.00 93.56 129 GLN A N 1
ATOM 1000 C CA . GLN A 1 129 ? -6.828 -3.775 9.293 1.00 93.56 129 GLN A CA 1
ATOM 1001 C C . GLN A 1 129 ? -6.301 -2.856 8.184 1.00 93.56 129 GLN A C 1
ATOM 1003 O O . GLN A 1 129 ? -5.596 -3.331 7.297 1.00 93.56 129 GLN A O 1
ATOM 1008 N N . PHE A 1 130 ? -6.549 -1.549 8.278 1.00 91.19 130 PHE A N 1
ATOM 1009 C CA . PHE A 1 130 ? -5.993 -0.565 7.352 1.00 91.19 130 PHE A CA 1
ATOM 1010 C C . PHE A 1 130 ? -4.460 -0.619 7.318 1.00 91.19 130 PHE A C 1
ATOM 1012 O O . PHE A 1 130 ? -3.868 -0.744 6.247 1.00 91.19 130 PHE A O 1
ATOM 1019 N N . TRP A 1 131 ? -3.794 -0.596 8.479 1.00 93.62 131 TRP A N 1
ATOM 1020 C CA . TRP A 1 131 ? -2.328 -0.683 8.526 1.00 93.62 131 TRP A CA 1
ATOM 1021 C C . TRP A 1 131 ? -1.794 -2.034 8.054 1.00 93.62 131 TRP A C 1
ATOM 1023 O O . TRP A 1 131 ? -0.692 -2.095 7.505 1.00 93.62 131 TRP A O 1
ATOM 1033 N N . ARG A 1 132 ? -2.573 -3.108 8.219 1.00 94.88 132 ARG A N 1
ATOM 1034 C CA . ARG A 1 132 ? -2.246 -4.438 7.698 1.00 94.88 132 ARG A CA 1
ATOM 1035 C C . ARG A 1 132 ? -2.239 -4.451 6.174 1.00 94.88 132 ARG A C 1
ATOM 1037 O O . ARG A 1 132 ? -1.233 -4.836 5.585 1.00 94.88 132 ARG A O 1
ATOM 1044 N N . GLU A 1 133 ? -3.318 -3.992 5.550 1.00 91.19 133 GLU A N 1
ATOM 1045 C CA . GLU A 1 133 ? -3.435 -3.880 4.089 1.00 91.19 133 GLU A CA 1
ATOM 1046 C C . GLU A 1 133 ? -2.359 -2.946 3.530 1.00 91.19 133 GLU A C 1
ATOM 1048 O O . GLU A 1 133 ? -1.597 -3.324 2.640 1.00 91.19 133 GLU A O 1
ATOM 1053 N N . ARG A 1 134 ? -2.181 -1.777 4.155 1.00 90.88 134 ARG A N 1
ATOM 1054 C CA . ARG A 1 134 ? -1.170 -0.795 3.754 1.00 90.88 134 ARG A CA 1
ATOM 1055 C C . ARG A 1 134 ? 0.253 -1.345 3.819 1.00 90.88 134 ARG A C 1
ATOM 1057 O O . ARG A 1 134 ? 1.059 -1.059 2.934 1.00 90.88 134 ARG A O 1
ATOM 1064 N N . SER A 1 135 ? 0.572 -2.113 4.861 1.00 94.06 135 SER A N 1
ATOM 1065 C CA . SER A 1 135 ? 1.878 -2.759 5.008 1.00 94.06 135 SER A CA 1
ATOM 1066 C C . SER A 1 135 ? 2.114 -3.794 3.905 1.00 94.06 135 SER A C 1
ATOM 1068 O O . SER A 1 135 ? 3.199 -3.811 3.319 1.00 94.06 135 SER A O 1
ATOM 1070 N N . VAL A 1 136 ? 1.106 -4.602 3.563 1.00 93.12 136 VAL A N 1
ATOM 1071 C CA . VAL A 1 136 ? 1.190 -5.580 2.465 1.00 93.12 136 VAL A CA 1
ATOM 1072 C C . VAL A 1 136 ? 1.395 -4.884 1.119 1.00 93.12 136 VAL A C 1
ATOM 1074 O O . VAL A 1 136 ? 2.322 -5.238 0.391 1.00 93.12 136 VAL A O 1
ATOM 1077 N N . ASP A 1 137 ? 0.604 -3.858 0.812 1.00 91.69 137 ASP A N 1
ATOM 1078 C CA . ASP A 1 137 ? 0.690 -3.150 -0.469 1.00 91.69 137 ASP A CA 1
ATOM 1079 C C . ASP A 1 137 ? 2.040 -2.455 -0.652 1.00 91.69 137 ASP A C 1
ATOM 1081 O O . ASP A 1 137 ? 2.709 -2.623 -1.674 1.00 91.69 137 ASP A O 1
ATOM 1085 N N . LEU A 1 138 ? 2.482 -1.691 0.351 1.00 94.56 138 LEU A N 1
ATOM 1086 C CA . LEU A 1 138 ? 3.739 -0.949 0.267 1.00 94.56 138 LEU A CA 1
ATOM 1087 C C . LEU A 1 138 ? 4.960 -1.860 0.256 1.00 94.56 138 LEU A C 1
ATOM 1089 O O . LEU A 1 138 ? 5.901 -1.591 -0.490 1.00 94.56 138 LEU A O 1
ATOM 1093 N N . SER A 1 139 ? 4.964 -2.927 1.057 1.00 95.50 139 SER A N 1
ATOM 1094 C CA . SER A 1 139 ? 6.064 -3.897 1.040 1.00 95.50 139 SER A CA 1
ATOM 1095 C C . SER A 1 139 ? 6.119 -4.658 -0.287 1.00 95.50 139 SER A C 1
ATOM 1097 O O . SER A 1 139 ? 7.213 -4.885 -0.805 1.00 95.50 139 SER A O 1
ATOM 1099 N N . GLY A 1 140 ? 4.959 -4.970 -0.878 1.00 95.50 140 GLY A N 1
ATOM 1100 C CA . GLY A 1 140 ? 4.847 -5.582 -2.200 1.00 95.50 140 GLY A CA 1
ATOM 1101 C C . GLY A 1 140 ? 5.315 -4.672 -3.337 1.00 95.50 140 GLY A C 1
ATOM 1102 O O . GLY A 1 140 ? 5.936 -5.147 -4.284 1.00 95.50 140 GLY A O 1
ATOM 1103 N N . ILE A 1 141 ? 5.068 -3.361 -3.262 1.00 96.38 141 ILE A N 1
ATOM 1104 C CA . ILE A 1 141 ? 5.622 -2.403 -4.234 1.00 96.38 141 ILE A CA 1
ATOM 1105 C C . ILE A 1 141 ? 7.125 -2.214 -3.995 1.00 96.38 141 ILE A C 1
ATOM 1107 O O . ILE A 1 141 ? 7.894 -2.206 -4.953 1.00 96.38 141 ILE A O 1
ATOM 1111 N N . ARG A 1 142 ? 7.567 -2.102 -2.733 1.00 97.69 142 ARG A N 1
ATOM 1112 C CA . ARG A 1 142 ? 8.990 -1.977 -2.371 1.00 97.69 142 ARG A CA 1
ATOM 1113 C C . ARG A 1 142 ? 9.811 -3.126 -2.954 1.00 97.69 142 ARG A C 1
ATOM 1115 O O . ARG A 1 142 ? 10.821 -2.865 -3.594 1.00 97.69 142 ARG A O 1
ATOM 1122 N N . SER A 1 143 ? 9.358 -4.371 -2.792 1.00 97.38 143 SER A N 1
ATOM 1123 C CA . SER A 1 143 ? 10.073 -5.538 -3.323 1.00 97.38 143 SER A CA 1
ATOM 1124 C C . SER A 1 143 ? 10.168 -5.533 -4.849 1.00 97.38 143 SER A C 1
ATOM 1126 O O . SER A 1 143 ? 11.219 -5.862 -5.384 1.00 97.38 143 SER A O 1
ATOM 1128 N N . GLN A 1 144 ? 9.116 -5.103 -5.550 1.00 97.50 144 GLN A N 1
ATOM 1129 C CA . GLN A 1 144 ? 9.145 -4.959 -7.009 1.00 97.50 144 GLN A CA 1
ATOM 1130 C C . GLN A 1 144 ? 10.105 -3.857 -7.468 1.00 97.50 144 GLN A C 1
ATOM 1132 O O . GLN A 1 144 ? 10.778 -4.014 -8.478 1.00 97.50 144 GLN A O 1
ATOM 1137 N N . LEU A 1 145 ? 10.194 -2.744 -6.735 1.00 97.38 145 LEU A N 1
ATOM 1138 C CA . LEU A 1 145 ? 11.131 -1.657 -7.048 1.00 97.38 145 LEU A CA 1
ATOM 1139 C C . LEU A 1 145 ? 12.598 -2.038 -6.805 1.00 97.38 145 LEU A C 1
ATOM 1141 O O . LEU A 1 145 ? 13.488 -1.416 -7.389 1.00 97.38 145 LEU A O 1
ATOM 1145 N N . ASP A 1 146 ? 12.833 -3.034 -5.952 1.00 96.31 146 ASP A N 1
ATOM 1146 C CA . ASP A 1 146 ? 14.146 -3.612 -5.666 1.00 96.31 146 ASP A CA 1
ATOM 1147 C C . ASP A 1 146 ? 14.515 -4.774 -6.601 1.00 96.31 146 ASP A C 1
ATOM 1149 O O . ASP A 1 146 ? 15.615 -5.310 -6.488 1.00 96.31 146 ASP A O 1
ATOM 1153 N N . ASP A 1 147 ? 13.638 -5.143 -7.538 1.00 96.06 147 ASP A N 1
ATOM 1154 C CA . ASP A 1 147 ? 13.905 -6.189 -8.522 1.00 96.06 147 ASP A CA 1
ATOM 1155 C C . ASP A 1 147 ? 15.093 -5.823 -9.435 1.00 96.06 147 ASP A C 1
ATOM 1157 O O . ASP A 1 147 ? 15.279 -4.665 -9.844 1.00 96.06 147 ASP A O 1
ATOM 1161 N N . ASP A 1 148 ? 15.907 -6.822 -9.780 1.00 94.44 148 ASP A N 1
ATOM 1162 C CA . ASP A 1 148 ? 17.101 -6.642 -10.611 1.00 94.44 148 ASP A CA 1
ATOM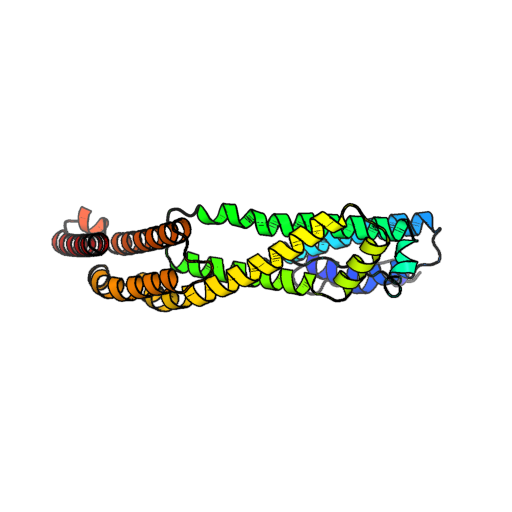 1163 C C . ASP A 1 148 ? 16.754 -6.102 -12.008 1.00 94.44 148 ASP A C 1
ATOM 1165 O O . ASP A 1 148 ? 17.494 -5.278 -12.554 1.00 94.44 148 ASP A O 1
ATOM 1169 N N . ALA A 1 149 ? 15.611 -6.493 -12.581 1.00 93.94 149 ALA A N 1
ATOM 1170 C CA . ALA A 1 149 ? 15.173 -5.996 -13.883 1.00 93.94 149 ALA A CA 1
ATOM 1171 C C . ALA A 1 149 ? 14.764 -4.515 -13.820 1.00 93.94 149 ALA A C 1
ATOM 1173 O O . ALA A 1 149 ? 15.070 -3.749 -14.739 1.00 93.94 149 ALA A O 1
ATOM 1174 N N . VAL A 1 150 ? 14.145 -4.073 -12.718 1.00 96.06 150 VAL A N 1
ATOM 1175 C CA . VAL A 1 150 ? 13.864 -2.645 -12.479 1.00 96.06 150 VAL A CA 1
ATOM 1176 C C . VAL A 1 150 ? 15.169 -1.868 -12.322 1.00 96.06 150 VAL A C 1
ATOM 1178 O O . VAL A 1 150 ? 15.328 -0.795 -12.912 1.00 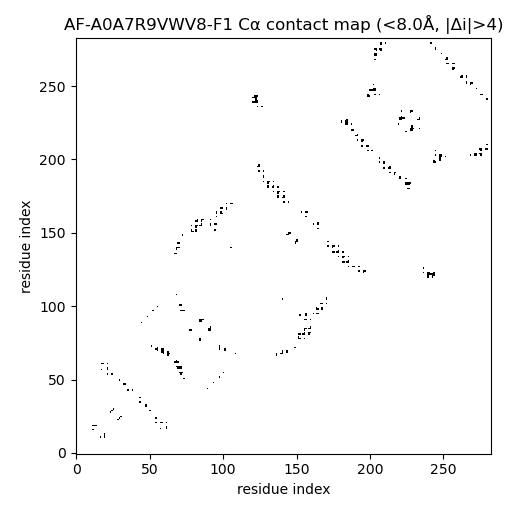96.06 150 VAL A O 1
ATOM 1181 N N . SER A 1 151 ? 16.135 -2.425 -11.591 1.00 95.62 151 SER A N 1
ATOM 1182 C CA . SER A 1 151 ? 17.460 -1.822 -11.413 1.00 95.62 151 SER A CA 1
ATOM 1183 C C . SER A 1 151 ? 18.230 -1.704 -12.735 1.00 95.62 151 SER A C 1
ATOM 1185 O O . SER A 1 151 ? 18.857 -0.673 -12.988 1.00 95.62 151 SER A O 1
ATOM 1187 N N . ALA A 1 152 ? 18.121 -2.696 -13.624 1.00 96.25 152 ALA A N 1
ATOM 1188 C CA . ALA A 1 152 ? 18.705 -2.639 -14.963 1.00 96.25 152 ALA A CA 1
ATOM 1189 C C . ALA A 1 152 ? 18.098 -1.507 -15.811 1.00 96.25 152 ALA A C 1
ATOM 1191 O O . ALA A 1 152 ? 18.831 -0.736 -16.432 1.00 96.25 152 ALA A O 1
ATOM 1192 N N . ILE A 1 153 ? 16.770 -1.344 -15.787 1.00 97.00 153 ILE A N 1
ATOM 1193 C CA . ILE A 1 153 ? 16.074 -0.252 -16.492 1.00 97.00 153 ILE A CA 1
ATOM 1194 C C . ILE A 1 153 ? 16.507 1.119 -15.953 1.00 97.00 153 ILE A C 1
ATOM 1196 O O . ILE A 1 153 ? 16.786 2.034 -16.732 1.00 97.00 153 ILE A O 1
ATOM 1200 N N . VAL A 1 154 ? 16.616 1.254 -14.628 1.00 97.44 154 VAL A N 1
ATOM 1201 C CA . VAL A 1 154 ? 17.118 2.472 -13.973 1.00 97.44 154 VAL A CA 1
ATOM 1202 C C . VAL A 1 154 ? 18.533 2.810 -14.446 1.00 97.44 154 VAL A C 1
ATOM 1204 O O . VAL A 1 154 ? 18.777 3.955 -14.823 1.00 97.44 154 VAL A O 1
ATOM 1207 N N . ALA A 1 155 ? 19.438 1.829 -14.504 1.00 97.38 155 ALA A N 1
ATOM 1208 C CA . ALA A 1 155 ? 20.818 2.040 -14.944 1.00 97.38 155 ALA A CA 1
ATOM 1209 C C . ALA A 1 155 ? 20.911 2.519 -16.406 1.00 97.38 155 ALA A C 1
ATOM 1211 O O . ALA A 1 155 ? 21.709 3.403 -16.728 1.00 97.38 155 ALA A O 1
ATOM 1212 N N . VAL A 1 156 ? 20.074 1.978 -17.301 1.00 97.69 156 VAL A N 1
ATOM 1213 C CA . VAL A 1 156 ? 19.996 2.443 -18.699 1.00 97.69 156 VAL A CA 1
ATOM 1214 C C . VAL A 1 156 ? 19.557 3.905 -18.758 1.00 97.69 156 VAL A C 1
ATOM 1216 O O . VAL A 1 156 ? 20.185 4.717 -19.438 1.00 97.69 156 VAL A O 1
ATOM 1219 N N . LEU A 1 157 ? 18.489 4.255 -18.039 1.00 97.81 157 LEU A N 1
ATOM 1220 C CA . LEU A 1 157 ? 17.927 5.607 -18.052 1.00 97.81 157 LEU A CA 1
ATOM 1221 C C . LEU A 1 157 ? 18.833 6.637 -17.371 1.00 97.81 157 LEU A C 1
ATOM 1223 O O . LEU A 1 157 ? 18.822 7.809 -17.755 1.00 97.81 157 LEU A O 1
ATOM 1227 N N . GLU A 1 158 ? 19.651 6.205 -16.412 1.00 97.94 158 GLU A N 1
ATOM 1228 C CA . GLU A 1 158 ? 20.689 7.030 -15.798 1.00 97.94 158 GLU A CA 1
ATOM 1229 C C . GLU A 1 158 ? 21.781 7.380 -16.816 1.00 97.94 158 GLU A C 1
ATOM 1231 O O . GLU A 1 158 ? 22.104 8.556 -17.000 1.00 97.94 158 GLU A O 1
ATOM 1236 N N . HIS A 1 159 ? 22.288 6.386 -17.554 1.00 97.88 159 HIS A N 1
ATOM 1237 C CA . HIS A 1 159 ? 23.251 6.608 -18.637 1.00 97.88 159 HIS A CA 1
ATOM 1238 C C . HIS A 1 159 ? 22.676 7.414 -19.808 1.00 97.88 159 HIS A C 1
ATOM 1240 O O . HIS A 1 159 ? 23.425 8.116 -20.489 1.00 97.88 159 HIS A O 1
ATOM 1246 N N . ALA A 1 160 ? 21.366 7.330 -20.042 1.00 97.50 160 ALA A N 1
ATOM 1247 C CA . ALA A 1 160 ? 20.670 8.117 -21.056 1.00 97.50 160 ALA A CA 1
ATOM 1248 C C . ALA A 1 160 ? 20.339 9.552 -20.598 1.00 97.50 160 ALA A C 1
ATOM 1250 O O . ALA A 1 160 ? 19.845 10.339 -21.403 1.00 97.50 160 ALA A O 1
ATOM 1251 N N . HIS A 1 161 ? 20.605 9.903 -19.333 1.00 97.12 161 HIS A N 1
ATOM 1252 C CA . HIS A 1 161 ? 20.245 11.190 -18.728 1.00 97.12 161 HIS A CA 1
ATOM 1253 C C . HIS A 1 161 ? 18.748 11.530 -18.851 1.00 97.12 161 HIS A C 1
ATOM 1255 O O . HIS A 1 161 ? 18.378 12.672 -19.134 1.00 97.12 161 HIS A O 1
ATOM 1261 N N . SER A 1 162 ? 17.876 10.539 -18.637 1.00 97.94 162 SER A N 1
ATOM 1262 C CA . SER A 1 162 ? 16.427 10.728 -18.748 1.00 97.94 162 SER A CA 1
ATOM 1263 C C . SER A 1 162 ? 15.886 11.716 -17.708 1.00 97.94 162 SER A C 1
ATOM 1265 O O . SER A 1 162 ? 16.153 11.605 -16.508 1.00 97.94 162 SER A O 1
ATOM 1267 N N . SER A 1 163 ? 15.042 12.651 -18.150 1.00 97.50 163 SER A N 1
ATOM 1268 C CA . SER A 1 163 ? 14.365 13.616 -17.273 1.00 97.50 163 SER A CA 1
ATOM 1269 C C . SER A 1 163 ? 13.275 12.983 -16.396 1.00 97.50 163 SER A C 1
ATOM 1271 O O . SER A 1 163 ? 12.899 13.559 -15.373 1.00 97.50 163 SER A O 1
ATOM 1273 N N . TYR A 1 164 ? 12.791 11.787 -16.750 1.00 97.50 164 TYR A N 1
ATOM 1274 C CA . TYR A 1 164 ? 11.760 11.061 -15.999 1.00 97.50 164 TYR A CA 1
ATOM 1275 C C . TYR A 1 164 ? 12.324 10.249 -14.827 1.00 97.50 164 TYR A C 1
ATOM 1277 O O . TYR A 1 164 ? 11.569 9.855 -13.934 1.00 97.50 164 TYR A O 1
ATOM 1285 N N . LEU A 1 165 ? 13.643 10.031 -14.790 1.00 97.81 165 LEU A N 1
ATOM 1286 C CA . LEU A 1 165 ? 14.271 9.183 -13.780 1.00 97.81 165 LEU A CA 1
ATOM 1287 C C . LEU A 1 165 ? 14.226 9.806 -12.378 1.00 97.81 165 LEU A C 1
ATOM 1289 O O . LEU A 1 165 ? 13.863 9.134 -11.416 1.00 97.81 165 LEU A O 1
ATOM 1293 N N . ALA A 1 166 ? 14.558 11.092 -12.241 1.00 97.69 166 ALA A N 1
ATOM 1294 C CA . ALA A 1 166 ? 14.613 11.737 -10.927 1.00 97.69 166 ALA A CA 1
ATOM 1295 C C . ALA A 1 166 ? 13.253 11.738 -10.187 1.00 97.69 166 ALA A C 1
ATOM 1297 O O . ALA A 1 166 ? 13.219 11.350 -9.015 1.00 97.69 166 ALA A O 1
ATOM 1298 N N . PRO A 1 167 ? 12.114 12.088 -10.826 1.00 97.25 167 PRO A N 1
ATOM 1299 C CA . PRO A 1 167 ? 10.794 11.929 -10.211 1.00 97.25 167 PRO A CA 1
ATOM 1300 C C . PRO A 1 167 ? 10.494 10.496 -9.753 1.00 97.25 167 PRO A C 1
ATOM 1302 O O . PRO A 1 167 ? 9.934 10.311 -8.671 1.00 97.25 167 PRO A O 1
ATOM 1305 N N . PHE A 1 168 ? 10.882 9.493 -10.543 1.00 98.12 168 PHE A N 1
ATOM 1306 C CA . PHE A 1 168 ? 10.688 8.087 -10.197 1.00 98.12 168 PHE A CA 1
ATOM 1307 C C . PHE A 1 168 ? 11.536 7.658 -8.996 1.00 98.12 168 PHE A C 1
ATOM 1309 O O . PHE A 1 168 ? 11.008 7.046 -8.073 1.00 98.12 168 PHE A O 1
ATOM 1316 N N . LEU A 1 169 ? 12.819 8.029 -8.946 1.00 98.19 169 LEU A N 1
ATOM 1317 C CA . LEU A 1 169 ? 13.692 7.708 -7.809 1.00 98.19 169 LEU A CA 1
ATOM 1318 C C . LEU A 1 169 ? 13.214 8.367 -6.511 1.00 98.19 169 LEU A C 1
ATOM 1320 O O . LEU A 1 169 ? 13.261 7.750 -5.446 1.00 98.19 169 LEU A O 1
ATOM 1324 N N . ASN A 1 170 ? 12.692 9.593 -6.589 1.00 97.62 170 ASN A N 1
ATOM 1325 C CA . ASN A 1 170 ? 12.059 10.246 -5.444 1.00 97.62 170 ASN A CA 1
ATOM 1326 C C . ASN A 1 170 ? 10.834 9.463 -4.953 1.00 97.62 170 ASN A C 1
ATOM 1328 O O . ASN A 1 170 ? 10.680 9.266 -3.747 1.00 97.62 170 ASN A O 1
ATOM 1332 N N . LEU A 1 171 ? 9.995 8.976 -5.873 1.00 97.38 171 LEU A N 1
ATOM 1333 C CA . LEU A 1 171 ? 8.838 8.149 -5.535 1.00 97.38 171 LEU A CA 1
ATOM 1334 C C . LEU A 1 171 ? 9.251 6.788 -4.957 1.00 97.38 171 LEU A C 1
ATOM 1336 O O . LEU A 1 171 ? 8.682 6.366 -3.955 1.00 97.38 171 LEU A O 1
ATOM 1340 N N . ARG A 1 172 ? 10.277 6.136 -5.516 1.00 97.62 172 ARG A N 1
ATOM 1341 C CA . ARG A 1 172 ? 10.855 4.904 -4.958 1.00 97.62 172 ARG A CA 1
ATOM 1342 C C . ARG A 1 172 ? 11.307 5.123 -3.517 1.00 97.62 172 ARG A C 1
ATOM 1344 O O . ARG A 1 172 ? 10.894 4.385 -2.628 1.00 97.62 172 ARG A O 1
ATOM 1351 N N . ASN A 1 173 ? 12.085 6.174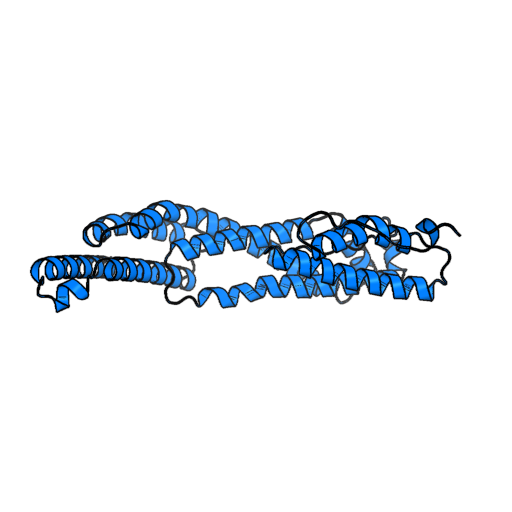 -3.263 1.00 97.81 173 ASN A N 1
ATOM 1352 C CA . ASN A 1 173 ? 12.546 6.515 -1.916 1.00 97.81 173 ASN A CA 1
ATOM 1353 C C . ASN A 1 173 ? 11.389 6.790 -0.945 1.00 97.81 173 ASN A C 1
ATOM 1355 O O . ASN A 1 173 ? 11.472 6.401 0.221 1.00 97.81 173 ASN A O 1
ATOM 1359 N N . LEU A 1 174 ? 10.316 7.438 -1.411 1.00 96.50 174 LEU A N 1
ATOM 1360 C CA . LEU A 1 174 ? 9.097 7.617 -0.623 1.00 96.50 174 LEU A CA 1
ATOM 1361 C C . LEU A 1 174 ? 8.482 6.261 -0.255 1.00 96.50 174 LEU A C 1
ATOM 1363 O O . LEU A 1 174 ? 8.251 6.018 0.924 1.00 96.50 174 LEU A O 1
ATOM 1367 N N . ILE A 1 175 ? 8.304 5.352 -1.220 1.00 97.19 175 ILE A N 1
ATOM 1368 C CA . ILE A 1 175 ? 7.765 4.005 -0.969 1.00 97.19 175 ILE A CA 1
ATOM 1369 C C . ILE A 1 175 ? 8.603 3.235 0.052 1.00 97.19 175 ILE A C 1
ATOM 1371 O O . ILE A 1 175 ? 8.034 2.634 0.958 1.00 97.19 175 ILE A O 1
ATOM 1375 N N . HIS A 1 176 ? 9.937 3.285 -0.023 1.00 97.62 176 HIS A N 1
ATOM 1376 C CA . HIS A 1 176 ? 10.785 2.641 0.987 1.00 97.62 176 HIS A CA 1
ATOM 1377 C C . HIS A 1 176 ? 10.511 3.168 2.399 1.00 97.62 176 HIS A C 1
ATOM 1379 O O . HIS A 1 176 ? 10.395 2.376 3.335 1.00 97.62 176 HIS A O 1
ATOM 1385 N N . ARG A 1 177 ? 10.406 4.493 2.559 1.00 96.50 177 ARG A N 1
ATOM 1386 C CA . ARG A 1 177 ? 10.139 5.124 3.862 1.00 96.50 177 ARG A CA 1
ATOM 1387 C C . ARG A 1 177 ? 8.743 4.784 4.370 1.00 96.50 177 ARG A C 1
ATOM 1389 O O . ARG A 1 177 ? 8.612 4.361 5.515 1.00 96.50 177 ARG A O 1
ATOM 1396 N N . GLU A 1 178 ? 7.733 4.917 3.517 1.00 94.94 178 GLU A N 1
ATOM 1397 C CA . GLU A 1 178 ? 6.343 4.626 3.868 1.00 94.94 178 GLU A CA 1
ATOM 1398 C C . GLU A 1 178 ? 6.144 3.143 4.201 1.00 94.94 178 GLU A C 1
ATOM 1400 O O . GLU A 1 178 ? 5.422 2.827 5.141 1.00 94.94 178 GLU A O 1
ATOM 1405 N N . ALA A 1 179 ? 6.816 2.222 3.498 1.00 96.44 179 ALA A N 1
ATOM 1406 C CA . ALA A 1 179 ? 6.744 0.790 3.792 1.00 96.44 179 ALA A CA 1
ATOM 1407 C C . ALA A 1 179 ? 7.282 0.480 5.196 1.00 96.44 179 ALA A C 1
ATOM 1409 O O . ALA A 1 179 ? 6.628 -0.217 5.968 1.00 96.44 179 ALA A O 1
ATOM 1410 N N . VAL A 1 180 ? 8.440 1.051 5.552 1.00 96.88 180 VAL A N 1
ATOM 1411 C CA . VAL A 1 180 ? 9.020 0.914 6.899 1.00 96.88 180 VAL A CA 1
ATOM 1412 C C . VAL A 1 180 ? 8.097 1.523 7.955 1.00 96.88 180 VAL A C 1
ATOM 1414 O O . VAL A 1 180 ? 7.879 0.920 9.006 1.00 96.88 180 VAL A O 1
ATOM 1417 N N . ALA A 1 181 ? 7.529 2.699 7.679 1.00 95.25 181 ALA A N 1
ATOM 1418 C CA . ALA A 1 181 ? 6.597 3.348 8.591 1.00 95.25 181 ALA A CA 1
ATOM 1419 C C . ALA A 1 181 ? 5.323 2.515 8.796 1.00 95.25 181 ALA A C 1
ATOM 1421 O O . ALA A 1 181 ? 4.870 2.373 9.929 1.00 95.25 181 ALA A O 1
ATOM 1422 N N . ALA A 1 182 ? 4.750 1.949 7.731 1.00 95.06 182 ALA A N 1
ATOM 1423 C CA . ALA A 1 182 ? 3.551 1.117 7.798 1.00 95.06 182 ALA A CA 1
ATOM 1424 C C . ALA A 1 182 ? 3.788 -0.192 8.566 1.00 95.06 182 ALA A C 1
ATOM 1426 O O . ALA A 1 182 ? 2.964 -0.558 9.403 1.00 95.06 182 ALA A O 1
ATOM 1427 N N . GLU A 1 183 ? 4.923 -0.858 8.334 1.00 97.12 183 GLU A N 1
ATOM 1428 C CA . GLU A 1 183 ? 5.338 -2.060 9.074 1.00 97.12 183 GLU A CA 1
ATOM 1429 C C . GLU A 1 183 ? 5.492 -1.777 10.582 1.00 97.12 183 GLU A C 1
ATOM 1431 O O . GLU A 1 183 ? 5.004 -2.549 11.411 1.00 97.12 183 GLU A O 1
ATOM 1436 N N . ASP A 1 184 ? 6.123 -0.655 10.956 1.00 97.19 184 ASP A N 1
ATOM 1437 C CA . ASP A 1 184 ? 6.270 -0.247 12.361 1.00 97.19 184 ASP A CA 1
ATOM 1438 C C . ASP A 1 184 ? 4.916 0.097 13.002 1.00 97.19 184 ASP A C 1
ATOM 1440 O O . ASP A 1 184 ? 4.615 -0.392 14.092 1.00 97.19 184 ASP A O 1
ATOM 1444 N N . ASN A 1 185 ? 4.066 0.870 12.314 1.00 96.25 185 ASN A N 1
ATOM 1445 C CA . ASN A 1 185 ? 2.726 1.210 12.809 1.00 96.25 185 ASN A CA 1
ATOM 1446 C C . ASN A 1 185 ? 1.909 -0.051 13.076 1.00 96.25 185 ASN A C 1
ATOM 1448 O O . ASN A 1 185 ? 1.382 -0.212 14.176 1.00 96.25 185 ASN A O 1
ATOM 1452 N N . LEU A 1 186 ? 1.856 -0.971 12.107 1.00 96.88 186 LEU A N 1
ATOM 1453 C CA . LEU A 1 186 ? 1.154 -2.240 12.265 1.00 96.88 186 LEU A CA 1
ATOM 1454 C C . LEU A 1 186 ? 1.694 -3.014 13.470 1.00 96.88 186 LEU A C 1
ATOM 1456 O O . LEU A 1 186 ? 0.916 -3.427 14.325 1.00 96.88 186 LEU A O 1
ATOM 1460 N N . LYS A 1 187 ? 3.019 -3.161 13.581 1.00 97.38 187 LYS A N 1
ATOM 1461 C CA . LYS A 1 187 ? 3.658 -3.869 14.699 1.00 97.38 187 LYS A CA 1
ATOM 1462 C C . LYS A 1 187 ? 3.201 -3.342 16.061 1.00 97.38 187 LYS A C 1
ATOM 1464 O O . LYS A 1 187 ? 2.918 -4.143 16.950 1.00 97.38 187 LYS A O 1
ATOM 1469 N N . PHE A 1 188 ? 3.147 -2.023 16.237 1.00 96.50 188 PHE A N 1
ATOM 1470 C CA . PHE A 1 188 ? 2.698 -1.426 17.495 1.00 96.50 188 PHE A CA 1
ATOM 1471 C C . PHE A 1 188 ? 1.186 -1.551 17.689 1.00 96.50 188 PHE A C 1
ATOM 1473 O O . PHE A 1 188 ? 0.747 -1.867 18.790 1.00 96.50 188 PHE A O 1
ATOM 1480 N N . LEU A 1 189 ? 0.386 -1.365 16.640 1.00 96.88 189 LEU A N 1
ATOM 1481 C CA . LEU A 1 189 ? -1.073 -1.454 16.718 1.00 96.88 189 LEU A CA 1
ATOM 1482 C C . LEU A 1 189 ? -1.590 -2.873 16.982 1.00 96.88 189 LEU A C 1
ATOM 1484 O O . LEU A 1 189 ? -2.645 -3.020 17.592 1.00 96.88 189 LEU A O 1
ATOM 1488 N N . LEU A 1 190 ? -0.847 -3.920 16.613 1.00 97.62 190 LEU A N 1
ATOM 1489 C CA . LEU A 1 190 ? -1.228 -5.308 16.910 1.00 97.62 190 LEU A CA 1
ATOM 1490 C C . LEU A 1 190 ? -1.394 -5.582 18.417 1.00 97.62 190 LEU A C 1
ATOM 1492 O O . LEU A 1 190 ? -2.153 -6.475 18.784 1.00 97.62 190 LEU A O 1
ATOM 1496 N N . CYS A 1 191 ? -0.772 -4.796 19.309 1.00 96.56 191 CYS A N 1
ATOM 1497 C CA . CYS A 1 191 ? -1.007 -4.939 20.754 1.00 96.56 191 CYS A CA 1
ATOM 1498 C C . CYS A 1 191 ? -2.445 -4.583 21.185 1.00 96.56 191 CYS A C 1
ATOM 1500 O O . CYS A 1 191 ? -2.871 -4.968 22.273 1.00 96.56 191 CYS A O 1
ATOM 1502 N N . LEU A 1 192 ? -3.191 -3.864 20.339 1.00 97.00 192 LEU A N 1
ATOM 1503 C CA . LEU A 1 192 ? -4.592 -3.504 20.554 1.00 97.00 192 LEU A CA 1
ATOM 1504 C C . LEU A 1 192 ? -5.559 -4.536 19.972 1.00 97.00 192 LEU A C 1
ATOM 1506 O O . LEU A 1 192 ? -6.737 -4.496 20.306 1.00 97.00 192 LEU A O 1
ATOM 1510 N N . GLU A 1 193 ? -5.097 -5.464 19.129 1.00 96.75 193 GLU A N 1
ATOM 1511 C CA . GLU A 1 193 ? -5.984 -6.360 18.381 1.00 96.75 193 GLU A CA 1
ATOM 1512 C C . GLU A 1 193 ? -6.853 -7.212 19.308 1.00 96.75 193 GLU A C 1
ATOM 1514 O O . GLU A 1 193 ? -8.077 -7.154 19.221 1.00 96.75 193 GLU A O 1
ATOM 1519 N N . GLN A 1 194 ? -6.239 -7.941 20.239 1.00 97.50 194 GLN A N 1
ATOM 1520 C CA . GLN A 1 194 ? -6.977 -8.786 21.176 1.00 97.50 194 GLN A CA 1
ATOM 1521 C C . GLN A 1 194 ? -7.896 -7.966 22.113 1.00 97.50 194 GLN A C 1
ATOM 1523 O O . GLN A 1 194 ? -9.094 -8.256 22.146 1.00 97.50 194 GLN A O 1
ATOM 1528 N N . PRO A 1 195 ? -7.423 -6.905 22.805 1.00 97.12 195 PRO A N 1
ATOM 1529 C CA . PRO A 1 195 ? -8.298 -6.063 23.629 1.00 97.12 195 PRO A CA 1
ATOM 1530 C C . PRO A 1 195 ? -9.470 -5.432 22.861 1.00 97.12 195 PRO A C 1
ATOM 1532 O O . PRO A 1 195 ? -10.590 -5.367 23.364 1.00 97.12 195 PRO A O 1
ATOM 1535 N N . CYS A 1 196 ? -9.248 -4.985 21.622 1.00 97.19 196 CYS A N 1
ATOM 1536 C CA . CYS A 1 196 ? -10.312 -4.420 20.796 1.00 97.19 196 CYS A CA 1
ATOM 1537 C C . CYS A 1 196 ? -11.282 -5.490 20.274 1.00 97.19 196 CYS A C 1
ATOM 1539 O O . CYS A 1 196 ? -12.466 -5.198 20.119 1.00 97.19 196 CYS A O 1
ATOM 1541 N N . GLN A 1 197 ? -10.832 -6.728 20.042 1.00 97.50 197 GLN A N 1
ATOM 1542 C CA . GLN A 1 197 ? -11.727 -7.850 19.737 1.00 97.50 197 GLN A CA 1
ATOM 1543 C C . GLN A 1 197 ? -12.627 -8.199 20.926 1.00 97.50 197 GLN A C 1
ATOM 1545 O O . GLN A 1 197 ? -13.807 -8.490 20.722 1.00 97.50 197 GLN A O 1
ATOM 1550 N N . GLU A 1 198 ? -12.102 -8.145 22.149 1.00 97.56 198 GLU A N 1
ATOM 1551 C CA . GLU A 1 198 ? -12.890 -8.326 23.373 1.00 97.56 198 GLU A CA 1
ATOM 1552 C C . GLU A 1 198 ? -13.918 -7.204 23.533 1.00 97.56 198 GLU A C 1
ATOM 1554 O O . GLU A 1 198 ? -15.105 -7.489 23.689 1.00 97.56 198 GLU A O 1
ATOM 1559 N N . LEU A 1 199 ? -13.503 -5.942 23.364 1.00 97.38 199 LEU A N 1
ATOM 1560 C CA . LEU A 1 199 ? -14.421 -4.799 23.367 1.00 97.38 199 LEU A CA 1
ATOM 1561 C C . LEU A 1 199 ? -15.514 -4.941 22.301 1.00 97.38 199 LEU A C 1
ATOM 1563 O O . LEU A 1 199 ? -16.682 -4.688 22.580 1.00 97.38 199 LEU A O 1
ATOM 1567 N N . SER A 1 200 ? -15.166 -5.428 21.106 1.00 95.88 200 SER A N 1
ATOM 1568 C CA . SER A 1 200 ? -16.137 -5.636 20.028 1.00 95.88 200 SER A CA 1
ATOM 1569 C C . SER A 1 200 ? -17.194 -6.707 20.340 1.00 95.88 200 SER A C 1
ATOM 1571 O O . SER A 1 200 ? -18.166 -6.857 19.610 1.00 95.88 200 SER A O 1
ATOM 1573 N N . LYS A 1 201 ? -17.059 -7.461 21.426 1.00 95.75 201 LYS A N 1
ATOM 1574 C CA . LYS A 1 201 ? -18.052 -8.462 21.845 1.00 95.75 201 LYS A CA 1
ATOM 1575 C C . LYS A 1 201 ? -18.611 -8.167 23.233 1.00 95.75 201 LYS A C 1
ATOM 1577 O O . LYS A 1 201 ? -19.402 -8.955 23.742 1.00 95.75 201 LYS A O 1
ATOM 1582 N N . ALA A 1 202 ? -18.184 -7.066 23.844 1.00 96.19 202 ALA A N 1
ATOM 1583 C CA . ALA A 1 202 ? -18.508 -6.739 25.216 1.00 96.19 202 ALA A CA 1
ATOM 1584 C C . ALA A 1 202 ? -19.955 -6.265 25.353 1.00 96.19 202 ALA A C 1
ATOM 1586 O O . ALA A 1 202 ? -20.455 -5.486 24.536 1.00 96.19 202 ALA A O 1
ATOM 1587 N N . HIS A 1 203 ? -20.594 -6.693 26.438 1.00 95.31 203 HIS A N 1
ATOM 1588 C CA . HIS A 1 203 ? -21.794 -6.037 26.929 1.00 95.31 203 HIS A CA 1
ATOM 1589 C C . HIS A 1 203 ? -21.408 -4.687 27.566 1.00 95.31 203 HIS A C 1
ATOM 1591 O O . HIS A 1 203 ? -20.317 -4.593 28.139 1.00 95.31 203 HIS A O 1
ATOM 1597 N N . PRO A 1 204 ? -22.253 -3.637 27.533 1.00 94.62 204 PRO A N 1
ATOM 1598 C CA . PRO A 1 204 ? -21.896 -2.337 28.109 1.00 94.62 204 PRO A CA 1
ATOM 1599 C C . PRO A 1 204 ? -21.459 -2.368 29.577 1.00 94.62 204 PRO A C 1
ATOM 1601 O O . PRO A 1 204 ? -20.596 -1.587 29.968 1.00 94.62 204 PRO A O 1
ATOM 1604 N N . SER A 1 205 ? -21.975 -3.310 30.372 1.00 95.31 205 SER A N 1
ATOM 1605 C CA . SER A 1 205 ? -21.537 -3.542 31.757 1.00 95.31 205 SER A CA 1
ATOM 1606 C C . SER A 1 205 ? -20.055 -3.912 31.887 1.00 95.31 205 SER A C 1
ATOM 1608 O O . SER A 1 205 ? -19.434 -3.590 32.898 1.00 95.31 205 SER A O 1
ATOM 1610 N N . ASP A 1 206 ? -19.484 -4.559 30.870 1.00 96.56 206 ASP A N 1
ATOM 1611 C CA . ASP A 1 206 ? -18.102 -5.045 30.863 1.00 96.56 206 ASP A CA 1
ATOM 1612 C C . ASP A 1 206 ? -17.131 -4.033 30.239 1.00 96.56 206 ASP A C 1
ATOM 1614 O O . ASP A 1 206 ? -15.918 -4.162 30.387 1.00 96.56 206 ASP A O 1
ATOM 1618 N N . ILE A 1 207 ? -17.624 -3.002 29.548 1.00 96.94 207 ILE A N 1
ATOM 1619 C CA . ILE A 1 207 ? -16.766 -1.999 28.900 1.00 96.94 207 ILE A CA 1
ATOM 1620 C C . ILE A 1 207 ? -15.839 -1.297 29.911 1.00 96.94 207 ILE A C 1
ATOM 1622 O O . ILE A 1 207 ? -14.637 -1.241 29.640 1.00 96.94 207 ILE A O 1
ATOM 1626 N N . PRO A 1 208 ? -16.303 -0.820 31.089 1.00 96.25 208 PRO A N 1
ATOM 1627 C CA . PRO A 1 208 ? -15.446 -0.123 32.053 1.00 96.25 208 PRO A CA 1
ATOM 1628 C C . PRO A 1 208 ? -14.160 -0.863 32.438 1.00 96.25 208 PRO A C 1
ATOM 1630 O O . PRO A 1 208 ? -13.114 -0.235 32.582 1.00 96.25 208 PRO A O 1
ATOM 1633 N N . GLN A 1 209 ? -14.215 -2.191 32.581 1.00 96.00 209 GLN A N 1
ATOM 1634 C CA . GLN A 1 209 ? -13.051 -3.010 32.944 1.00 96.00 209 GLN A CA 1
ATOM 1635 C C . GLN A 1 209 ? -12.097 -3.261 31.762 1.00 96.00 209 GLN A C 1
ATOM 1637 O O . GLN A 1 209 ? -10.912 -3.511 31.980 1.00 96.00 209 GLN A O 1
ATOM 1642 N N . LEU A 1 210 ? -12.579 -3.150 30.518 1.00 96.88 210 LEU A N 1
ATOM 1643 C CA . LEU A 1 210 ? -11.782 -3.342 29.301 1.00 96.88 210 LEU A CA 1
ATOM 1644 C C . LEU A 1 210 ? -11.039 -2.070 28.857 1.00 96.88 210 LEU A C 1
ATOM 1646 O O . LEU A 1 210 ? -10.030 -2.162 28.159 1.00 96.88 210 LEU A O 1
ATOM 1650 N N . LEU A 1 211 ? -11.488 -0.877 29.263 1.00 96.62 211 LEU A N 1
ATOM 1651 C CA . LEU A 1 211 ? -10.883 0.391 28.824 1.00 96.62 211 LEU A CA 1
ATOM 1652 C C . LEU A 1 211 ? -9.450 0.631 29.346 1.00 96.62 211 LEU A C 1
ATOM 1654 O O . LEU A 1 211 ? -8.593 0.998 28.536 1.00 96.62 211 LEU A O 1
ATOM 1658 N N . PRO A 1 212 ? -9.122 0.419 30.639 1.00 95.81 212 PRO A N 1
ATOM 1659 C CA . PRO A 1 212 ? -7.769 0.654 31.145 1.00 95.81 212 PRO A CA 1
ATOM 1660 C C . PRO A 1 212 ? -6.653 -0.111 30.408 1.00 95.81 212 PRO A C 1
ATOM 1662 O O . PRO A 1 212 ? -5.654 0.524 30.054 1.00 95.81 212 PRO A O 1
ATOM 1665 N N . PRO A 1 213 ? -6.758 -1.431 30.129 1.00 95.44 213 PRO A N 1
ATOM 1666 C CA . PRO A 1 213 ? -5.713 -2.131 29.382 1.00 95.44 213 PRO A CA 1
ATOM 1667 C C . PRO A 1 213 ? -5.572 -1.615 27.943 1.00 95.44 213 PRO A C 1
ATOM 1669 O O . PRO A 1 213 ? -4.444 -1.458 27.475 1.00 95.44 213 PRO A O 1
ATOM 1672 N N . ILE A 1 214 ? -6.677 -1.260 27.274 1.00 97.69 214 ILE A N 1
ATOM 1673 C CA . ILE A 1 214 ? -6.646 -0.651 25.933 1.00 97.69 214 ILE A CA 1
ATOM 1674 C C . ILE A 1 214 ? -5.881 0.678 25.968 1.00 97.69 214 ILE A C 1
ATOM 1676 O O . ILE A 1 214 ? -4.953 0.884 25.185 1.00 97.69 214 ILE A O 1
ATOM 1680 N N . LEU A 1 215 ? -6.212 1.568 26.906 1.00 97.19 215 LEU A N 1
ATOM 1681 C CA . LEU A 1 215 ? -5.546 2.867 27.039 1.00 97.19 215 LEU A CA 1
ATOM 1682 C C . LEU A 1 215 ? -4.066 2.738 27.404 1.00 97.19 215 LEU A C 1
ATOM 1684 O O . LEU A 1 215 ? -3.248 3.523 26.926 1.00 97.19 215 LEU A O 1
ATOM 1688 N N . ASN A 1 216 ? -3.689 1.738 28.200 1.00 96.00 216 ASN A N 1
ATOM 1689 C CA . ASN A 1 216 ? -2.283 1.454 28.480 1.00 96.00 216 ASN A CA 1
ATOM 1690 C C . ASN A 1 216 ? -1.526 1.030 27.214 1.00 96.00 216 ASN A C 1
ATOM 1692 O O . ASN A 1 216 ? -0.418 1.520 26.983 1.00 96.00 216 ASN A O 1
ATOM 1696 N N . CYS A 1 217 ? -2.130 0.196 26.361 1.00 96.94 217 CYS A N 1
ATOM 1697 C CA . CYS A 1 217 ? -1.569 -0.130 25.049 1.00 96.94 217 CYS A CA 1
ATOM 1698 C C . CYS A 1 217 ? -1.440 1.124 24.168 1.00 96.94 217 CYS A C 1
ATOM 1700 O O . CYS A 1 217 ? -0.376 1.358 23.600 1.00 96.94 217 CYS A O 1
ATOM 1702 N N . ILE A 1 218 ? -2.458 1.989 24.117 1.00 97.25 218 ILE A N 1
ATOM 1703 C CA . ILE A 1 218 ? -2.399 3.254 23.360 1.00 97.25 218 ILE A CA 1
ATOM 1704 C C . ILE A 1 218 ? -1.275 4.165 23.884 1.00 97.25 218 ILE A C 1
ATOM 1706 O O . ILE A 1 218 ? -0.499 4.711 23.100 1.00 97.25 218 ILE A O 1
ATOM 1710 N N . ARG A 1 219 ? -1.121 4.293 25.207 1.00 96.31 219 ARG A N 1
ATOM 1711 C CA . ARG A 1 219 ? -0.023 5.058 25.829 1.00 96.31 219 ARG A CA 1
ATOM 1712 C C . ARG A 1 219 ? 1.343 4.467 25.497 1.00 96.31 219 ARG A C 1
ATOM 1714 O O . ARG A 1 219 ? 2.294 5.213 25.277 1.00 96.31 219 ARG A O 1
ATOM 1721 N N . MET A 1 220 ? 1.463 3.142 25.457 1.00 96.88 220 MET A N 1
ATOM 1722 C CA . MET A 1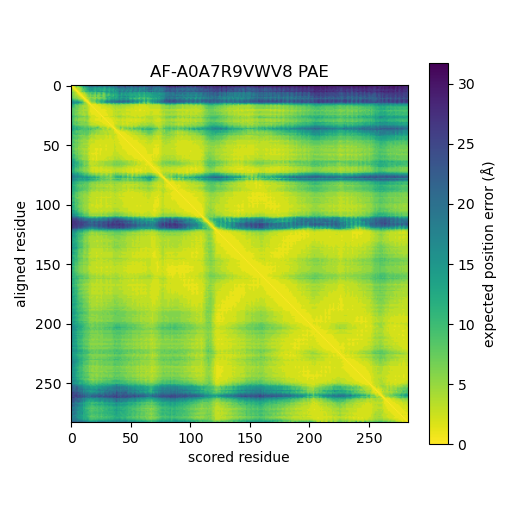 220 ? 2.689 2.470 25.029 1.00 96.88 220 MET A CA 1
ATOM 1723 C C . MET A 1 220 ? 3.006 2.789 23.563 1.00 96.88 220 MET A C 1
ATOM 1725 O O . MET A 1 220 ? 4.139 3.157 23.257 1.00 96.88 220 MET A O 1
ATOM 1729 N N . VAL A 1 221 ? 2.012 2.712 22.674 1.00 96.56 221 VAL A N 1
ATOM 1730 C CA . VAL A 1 221 ? 2.158 3.070 21.254 1.00 96.56 221 VAL A CA 1
ATOM 1731 C C . VAL A 1 221 ? 2.619 4.524 21.121 1.00 96.56 221 VAL A C 1
ATOM 1733 O O . VAL A 1 221 ? 3.604 4.779 20.435 1.00 96.56 221 VAL A O 1
ATOM 1736 N N . TRP A 1 222 ? 1.987 5.460 21.836 1.00 96.88 222 TRP A N 1
ATOM 1737 C CA . TRP A 1 222 ? 2.365 6.878 21.848 1.00 96.88 222 TRP A CA 1
ATOM 1738 C C . TRP A 1 222 ? 3.819 7.115 22.279 1.00 96.88 222 TRP A C 1
ATOM 1740 O O . TRP A 1 222 ? 4.529 7.913 21.673 1.00 96.88 222 TRP A O 1
ATOM 1750 N N . ASN A 1 223 ? 4.276 6.418 23.320 1.00 95.75 223 ASN A N 1
ATOM 1751 C CA . ASN A 1 223 ? 5.605 6.644 23.887 1.00 95.75 223 ASN A CA 1
ATOM 1752 C C . ASN A 1 223 ? 6.737 5.950 23.114 1.00 95.75 223 ASN A C 1
ATOM 1754 O O . ASN A 1 223 ? 7.882 6.388 23.211 1.00 95.75 223 ASN A O 1
ATOM 1758 N N . ILE A 1 224 ? 6.451 4.845 22.416 1.00 94.81 224 ILE A N 1
ATOM 1759 C CA . ILE A 1 224 ? 7.489 3.956 21.863 1.00 94.81 224 ILE A CA 1
ATOM 1760 C C . ILE A 1 224 ? 7.464 3.899 20.329 1.00 94.81 224 ILE A C 1
ATOM 1762 O O . ILE A 1 224 ? 8.521 3.709 19.720 1.00 94.81 224 ILE A O 1
ATOM 1766 N N . SER A 1 225 ? 6.301 4.056 19.686 1.00 95.38 225 SER A N 1
ATOM 1767 C CA . SER A 1 225 ? 6.222 4.022 18.221 1.00 95.38 225 SER A CA 1
ATOM 1768 C C . SER A 1 225 ? 7.006 5.174 17.605 1.00 95.38 225 SER A C 1
ATOM 1770 O O . SER A 1 225 ? 6.998 6.295 18.110 1.00 95.38 225 SER A O 1
ATOM 1772 N N . ARG A 1 226 ? 7.680 4.893 16.486 1.00 95.19 226 ARG A N 1
ATOM 1773 C CA . ARG A 1 226 ? 8.479 5.893 15.766 1.00 95.19 226 ARG A CA 1
ATOM 1774 C C . ARG A 1 226 ? 7.653 6.724 14.796 1.00 95.19 226 ARG A C 1
ATOM 1776 O O . ARG A 1 226 ? 8.069 7.824 14.449 1.00 95.19 226 ARG A O 1
ATOM 1783 N N . PHE A 1 227 ? 6.549 6.158 14.313 1.00 94.56 227 PHE A N 1
ATOM 1784 C CA . PHE A 1 227 ? 5.761 6.735 13.228 1.00 94.56 227 PHE A CA 1
ATOM 1785 C C . PHE A 1 227 ? 4.292 6.945 13.613 1.00 94.56 227 PHE A C 1
ATOM 1787 O O . PHE A 1 227 ? 3.653 7.845 13.072 1.00 94.56 227 PHE A O 1
ATOM 1794 N N . TYR A 1 228 ? 3.730 6.169 14.547 1.00 94.38 228 TYR A N 1
ATOM 1795 C CA . TYR A 1 228 ? 2.327 6.308 14.965 1.00 94.38 228 TYR A CA 1
ATOM 1796 C C . TYR A 1 228 ? 2.117 7.351 16.074 1.00 94.38 228 TYR A C 1
ATOM 1798 O O . TYR A 1 228 ? 0.987 7.707 16.394 1.00 94.38 228 TYR A O 1
ATOM 1806 N N . ASN A 1 229 ? 3.194 7.874 16.656 1.00 93.50 229 ASN A N 1
ATOM 1807 C CA . ASN A 1 229 ? 3.182 8.808 17.782 1.00 93.50 229 ASN A CA 1
ATOM 1808 C C . ASN A 1 229 ? 2.877 10.267 17.379 1.00 93.50 229 ASN A C 1
ATOM 1810 O O . ASN A 1 229 ? 3.543 11.198 17.835 1.00 93.50 229 ASN A O 1
ATOM 1814 N N . THR A 1 230 ? 1.874 10.487 16.525 1.00 93.50 230 THR A N 1
ATOM 1815 C CA . THR A 1 230 ? 1.433 11.833 16.125 1.00 93.50 230 THR A CA 1
ATOM 1816 C C . THR A 1 230 ? 0.058 12.172 16.711 1.00 93.50 230 THR A C 1
ATOM 1818 O O . THR A 1 230 ? -0.783 11.276 16.852 1.00 93.50 230 THR A O 1
ATOM 1821 N N . PRO A 1 231 ? -0.203 13.446 17.076 1.00 92.25 231 PRO A N 1
ATOM 1822 C CA . PRO A 1 231 ? -1.483 13.847 17.666 1.00 92.25 231 PRO A CA 1
ATOM 1823 C C . PRO A 1 231 ? -2.692 13.482 16.800 1.00 92.25 231 PRO A C 1
ATOM 1825 O O . PRO A 1 231 ? -3.711 13.031 17.323 1.00 92.25 231 PRO A O 1
ATOM 1828 N N . ASP A 1 232 ? -2.564 13.618 15.479 1.00 90.31 232 ASP A N 1
ATOM 1829 C CA . ASP A 1 232 ? -3.646 13.336 14.533 1.00 90.31 232 ASP A CA 1
ATOM 1830 C C . ASP A 1 232 ? -4.024 11.850 14.539 1.00 90.31 232 ASP A C 1
ATOM 1832 O O . ASP A 1 232 ? -5.196 11.507 14.692 1.00 90.31 232 ASP A O 1
ATOM 1836 N N . ARG A 1 233 ? -3.030 10.952 14.480 1.00 91.06 233 ARG A N 1
ATOM 1837 C CA . ARG A 1 233 ? -3.252 9.496 14.511 1.00 91.06 233 ARG A CA 1
ATOM 1838 C C . ARG A 1 233 ? -3.847 9.044 15.837 1.00 91.06 233 ARG A C 1
ATOM 1840 O O . ARG A 1 233 ? -4.790 8.256 15.859 1.00 91.06 233 ARG A O 1
ATOM 1847 N N . LEU A 1 234 ? -3.343 9.592 16.943 1.00 93.00 234 LEU A N 1
ATOM 1848 C CA . LEU A 1 234 ? -3.881 9.299 18.267 1.00 93.00 234 LEU A CA 1
ATOM 1849 C C . LEU A 1 234 ? -5.345 9.749 18.385 1.00 93.00 234 LEU A C 1
ATOM 1851 O O . LEU A 1 234 ? -6.182 9.000 18.883 1.00 93.00 234 LEU A O 1
ATOM 1855 N N . THR A 1 235 ? -5.666 10.940 17.879 1.00 91.62 235 THR A N 1
ATOM 1856 C CA . THR A 1 235 ? -7.037 11.470 17.868 1.00 91.62 235 THR A CA 1
ATOM 1857 C C . THR A 1 235 ? -7.971 10.579 17.050 1.00 91.62 235 THR A C 1
ATOM 1859 O O . THR A 1 235 ? -9.066 10.248 17.509 1.00 91.62 235 THR A O 1
ATOM 1862 N N . VAL A 1 236 ? -7.535 10.135 15.866 1.00 90.25 236 VAL A N 1
ATOM 1863 C CA . VAL A 1 236 ? -8.302 9.205 15.023 1.00 90.25 236 VAL A CA 1
ATOM 1864 C C . VAL A 1 236 ? -8.558 7.886 15.753 1.00 90.25 236 VAL A C 1
ATOM 1866 O O . VAL A 1 236 ? -9.704 7.436 15.792 1.00 90.25 236 VAL A O 1
ATOM 1869 N N . LEU A 1 237 ? -7.539 7.300 16.386 1.00 93.56 237 LEU A N 1
ATOM 1870 C CA . LEU A 1 237 ? -7.669 6.038 17.117 1.00 93.56 237 LEU A CA 1
ATOM 1871 C C . LEU A 1 237 ? -8.623 6.148 18.318 1.00 93.56 237 LEU A C 1
ATOM 1873 O O . LEU A 1 237 ? -9.482 5.284 18.497 1.00 93.56 237 LEU A O 1
ATOM 1877 N N . LEU A 1 238 ? -8.525 7.216 19.116 1.00 94.75 238 LEU A N 1
ATOM 1878 C CA . LEU A 1 238 ? -9.414 7.445 20.266 1.00 94.75 238 LEU A CA 1
ATOM 1879 C C . LEU A 1 238 ? -10.863 7.706 19.831 1.00 94.75 238 LEU A C 1
ATOM 1881 O O . LEU A 1 238 ? -11.805 7.247 20.481 1.00 94.75 238 LEU A O 1
ATOM 1885 N N . ARG A 1 239 ? -11.061 8.393 18.700 1.00 93.06 239 ARG A N 1
ATOM 1886 C CA . ARG A 1 239 ? -12.386 8.555 18.087 1.00 93.06 239 ARG A CA 1
ATOM 1887 C C . ARG A 1 239 ? -12.958 7.207 17.649 1.00 93.06 239 ARG A C 1
ATOM 1889 O O . ARG A 1 239 ? -14.102 6.911 17.972 1.00 93.06 239 ARG A O 1
ATOM 1896 N N . LYS A 1 240 ? -12.162 6.360 16.990 1.00 93.69 240 LYS A N 1
ATOM 1897 C CA . LYS A 1 240 ? -12.580 4.999 16.612 1.00 93.69 240 LYS A CA 1
ATOM 1898 C C . LYS A 1 240 ? -12.929 4.148 17.836 1.00 93.69 240 LYS A C 1
ATOM 1900 O O . LYS A 1 240 ? -13.911 3.416 17.809 1.00 93.69 240 LYS A O 1
ATOM 1905 N N . LEU A 1 241 ? -12.178 4.278 18.929 1.00 95.69 241 LEU A N 1
ATOM 1906 C CA . LEU A 1 241 ? -12.509 3.622 20.196 1.00 95.69 241 LEU A CA 1
ATOM 1907 C C . LEU A 1 241 ? -13.845 4.126 20.771 1.00 95.69 241 LEU A C 1
ATOM 1909 O O . LEU A 1 241 ? -14.668 3.320 21.192 1.00 95.69 241 LEU A O 1
ATOM 1913 N N . SER A 1 242 ? -14.095 5.438 20.713 1.00 95.25 242 SER A N 1
ATOM 1914 C CA . SER A 1 242 ? -15.382 6.031 21.116 1.00 95.25 242 SER A CA 1
ATOM 1915 C C . SER A 1 242 ? -16.543 5.482 20.283 1.00 95.25 242 SER A C 1
ATOM 1917 O O . SER A 1 242 ? -17.584 5.135 20.835 1.00 95.25 242 SER A O 1
ATOM 1919 N N . ASN A 1 243 ? -16.350 5.349 18.968 1.00 94.94 243 ASN A N 1
ATOM 1920 C CA . ASN A 1 243 ? -17.345 4.765 18.070 1.00 94.94 243 ASN A CA 1
ATOM 1921 C C . ASN A 1 243 ? -17.674 3.318 18.446 1.00 94.94 243 ASN A C 1
ATOM 1923 O O . ASN A 1 243 ? -18.842 2.950 18.452 1.00 94.94 243 ASN A O 1
ATOM 1927 N N . GLU A 1 244 ? -16.674 2.513 18.812 1.00 95.69 244 GLU A N 1
ATOM 1928 C CA . GLU A 1 244 ? -16.899 1.131 19.249 1.00 95.69 244 GLU A CA 1
ATOM 1929 C C . GLU A 1 244 ? -17.752 1.071 20.527 1.00 95.69 244 GLU A C 1
ATOM 1931 O O . GLU A 1 244 ? -18.667 0.259 20.622 1.00 95.69 244 GLU A O 1
ATOM 1936 N N . ILE A 1 245 ? -17.510 1.965 21.491 1.00 95.62 245 ILE A N 1
ATOM 1937 C CA . ILE A 1 245 ? -18.302 2.046 22.733 1.00 95.62 245 ILE A CA 1
ATOM 1938 C C . ILE A 1 245 ? -19.758 2.429 22.432 1.00 95.62 245 ILE A C 1
ATOM 1940 O O . ILE A 1 245 ? -20.686 1.843 22.999 1.00 95.62 245 ILE A O 1
ATOM 1944 N N . ILE A 1 246 ? -19.963 3.395 21.530 1.00 93.81 246 ILE A N 1
ATOM 1945 C CA . ILE A 1 246 ? -21.297 3.801 21.070 1.00 93.81 246 ILE A CA 1
ATOM 1946 C C . ILE A 1 246 ? -21.990 2.621 20.387 1.00 93.81 246 ILE A C 1
ATOM 1948 O O . ILE A 1 246 ? -23.115 2.290 20.748 1.00 93.81 246 ILE A O 1
ATOM 1952 N N . GLU A 1 247 ? -21.304 1.936 19.475 1.00 94.19 247 GLU A N 1
ATOM 1953 C CA . GLU A 1 247 ? -21.845 0.794 18.740 1.00 94.19 247 GLU A CA 1
ATOM 1954 C C . GLU A 1 247 ? -22.246 -0.355 19.681 1.00 94.19 247 GLU A C 1
ATOM 1956 O O . GLU A 1 247 ? -23.325 -0.929 19.540 1.00 94.19 247 GLU A O 1
ATOM 1961 N N . ARG A 1 248 ? -21.423 -0.681 20.689 1.00 94.69 248 ARG A N 1
ATOM 1962 C CA . ARG A 1 248 ? -21.772 -1.687 21.712 1.00 94.69 248 ARG A CA 1
ATOM 1963 C C . ARG A 1 248 ? -22.959 -1.270 22.572 1.00 94.69 248 ARG A C 1
ATOM 1965 O O . ARG A 1 248 ? -23.772 -2.121 22.919 1.00 94.69 248 ARG A O 1
ATOM 1972 N N . SER A 1 249 ? -23.096 0.021 22.864 1.00 93.19 249 SER A N 1
ATOM 1973 C CA . SER A 1 249 ? -24.256 0.550 23.587 1.00 93.19 249 SER A CA 1
ATOM 1974 C C . SER A 1 249 ? -25.528 0.475 22.738 1.00 93.19 249 SER A C 1
ATOM 1976 O O . SER A 1 249 ? -26.557 0.001 23.205 1.00 93.19 249 SER A O 1
ATOM 1978 N N . CYS A 1 250 ? -25.464 0.882 21.469 1.00 91.25 250 CYS A N 1
ATOM 1979 C CA . CYS A 1 250 ? -26.598 0.824 20.549 1.00 91.25 250 CYS A CA 1
ATOM 1980 C C . CYS A 1 250 ? -27.052 -0.613 20.260 1.00 91.25 250 CYS A C 1
ATOM 1982 O O . CYS A 1 250 ? -28.250 -0.850 20.138 1.00 91.25 250 CYS A O 1
ATOM 1984 N N . ALA A 1 251 ? -26.122 -1.570 20.198 1.00 91.88 251 ALA A N 1
ATOM 1985 C CA . ALA A 1 251 ? -26.420 -2.967 19.887 1.00 91.88 251 ALA A CA 1
ATOM 1986 C C . ALA A 1 251 ? -27.305 -3.677 20.929 1.00 91.88 251 ALA A C 1
ATOM 1988 O O . ALA A 1 251 ? -27.962 -4.658 20.588 1.00 91.88 251 ALA A O 1
ATOM 1989 N N . VAL A 1 252 ? -27.325 -3.209 22.181 1.00 90.44 252 VAL A N 1
ATOM 1990 C CA . VAL A 1 252 ? -28.101 -3.836 23.269 1.00 90.44 252 VAL A CA 1
ATOM 1991 C C . VAL A 1 252 ? -29.424 -3.125 23.573 1.00 90.44 252 VAL A C 1
ATOM 1993 O O . VAL A 1 252 ? -30.217 -3.626 24.366 1.00 90.44 252 VAL A O 1
ATOM 1996 N N . ILE A 1 253 ? -29.679 -1.959 22.971 1.00 87.75 253 ILE A N 1
ATOM 1997 C CA . ILE A 1 253 ? -30.910 -1.195 23.208 1.00 87.75 253 ILE A CA 1
ATOM 1998 C C . ILE A 1 253 ? -32.041 -1.783 22.356 1.00 87.75 253 ILE A C 1
ATOM 2000 O O . ILE A 1 253 ? -32.100 -1.573 21.144 1.00 87.75 253 ILE A O 1
ATOM 2004 N N . ASP A 1 254 ? -32.980 -2.478 23.001 1.00 86.44 254 ASP A N 1
ATOM 2005 C CA . ASP A 1 254 ? -34.186 -2.996 22.350 1.00 86.44 254 ASP A CA 1
ATOM 2006 C C . ASP A 1 254 ? -35.313 -1.948 22.334 1.00 86.44 254 ASP A C 1
ATOM 2008 O O . ASP A 1 254 ? -36.038 -1.743 23.310 1.00 86.44 254 ASP A O 1
ATOM 2012 N N . LEU A 1 255 ? -35.495 -1.291 21.186 1.00 83.75 255 LEU A N 1
ATOM 2013 C CA . LEU A 1 255 ? -36.570 -0.315 20.989 1.00 83.75 255 LEU A CA 1
ATOM 2014 C C . LEU A 1 255 ? -37.972 -0.946 21.042 1.00 83.75 255 LEU A C 1
ATOM 2016 O O . LEU A 1 255 ? -38.922 -0.276 21.446 1.00 83.75 255 LEU A O 1
ATOM 2020 N N . ALA A 1 256 ? -38.140 -2.213 20.658 1.00 85.25 256 ALA A N 1
ATOM 2021 C CA . ALA A 1 256 ? -39.445 -2.871 20.704 1.00 85.25 256 ALA A CA 1
ATOM 2022 C C . ALA A 1 256 ? -39.884 -3.126 22.155 1.00 85.25 256 ALA A C 1
ATOM 2024 O O . ALA A 1 256 ? -41.049 -2.892 22.493 1.00 85.25 256 ALA A O 1
ATOM 2025 N N . ALA A 1 257 ? -38.953 -3.519 23.030 1.00 82.88 257 ALA A N 1
ATOM 2026 C CA . ALA A 1 257 ? -39.191 -3.632 24.472 1.00 82.88 257 ALA A CA 1
ATOM 2027 C C . ALA A 1 257 ? -39.632 -2.290 25.092 1.00 82.88 257 ALA A C 1
ATOM 2029 O O . ALA A 1 257 ? -40.597 -2.245 25.863 1.00 82.88 257 ALA A O 1
ATOM 2030 N N . VAL A 1 258 ? -39.015 -1.175 24.669 1.00 81.62 258 VAL A N 1
ATOM 2031 C CA . VAL A 1 258 ? -39.422 0.186 25.078 1.00 81.62 258 VAL A CA 1
ATOM 2032 C C . VAL A 1 258 ? -40.876 0.475 24.706 1.00 81.62 258 VAL A C 1
ATOM 2034 O O . VAL A 1 258 ? -41.652 0.928 25.547 1.00 81.62 258 VAL A O 1
ATOM 2037 N N . PHE A 1 259 ? -41.272 0.203 23.460 1.00 83.81 259 PHE A N 1
ATOM 2038 C CA . PHE A 1 259 ? -42.624 0.515 22.983 1.00 83.81 259 PHE A CA 1
ATOM 2039 C C . PHE A 1 259 ? -43.706 -0.439 23.508 1.00 83.81 259 PHE A C 1
ATOM 2041 O O . PHE A 1 259 ? -44.885 -0.086 23.492 1.00 83.81 259 PHE A O 1
ATOM 2048 N N . THR A 1 260 ? -43.330 -1.626 23.990 1.00 85.50 260 THR A N 1
ATOM 2049 C CA . THR A 1 260 ? -44.255 -2.635 24.538 1.00 85.50 260 THR A CA 1
ATOM 2050 C C . THR A 1 260 ? -44.393 -2.581 26.062 1.00 85.50 260 THR A C 1
ATOM 2052 O O . THR A 1 260 ? -45.222 -3.299 26.621 1.00 85.50 260 THR A O 1
ATOM 2055 N N . GLY A 1 261 ? -43.649 -1.698 26.738 1.00 78.31 261 GLY A N 1
ATOM 2056 C CA . GLY A 1 261 ? -43.779 -1.457 28.177 1.00 78.31 261 GLY A CA 1
ATOM 2057 C C . GLY A 1 261 ? -42.894 -2.336 29.067 1.00 78.31 261 GLY A C 1
ATOM 2058 O O . GLY A 1 261 ? -43.080 -2.325 30.282 1.00 78.31 261 GLY A O 1
ATOM 2059 N N . GLN A 1 262 ? -41.916 -3.056 28.507 1.00 78.06 262 GLN A N 1
ATOM 2060 C CA . GLN A 1 262 ? -40.879 -3.769 29.271 1.00 78.06 262 GLN A CA 1
ATOM 2061 C C . GLN A 1 262 ? -39.749 -2.799 29.653 1.00 78.06 262 GLN A C 1
ATOM 2063 O O . GLN A 1 262 ? -38.636 -2.863 29.139 1.00 78.06 262 GLN A O 1
ATOM 2068 N N . VAL A 1 263 ? -40.074 -1.822 30.503 1.00 81.81 263 VAL A N 1
ATOM 2069 C CA . VAL A 1 263 ? -39.214 -0.649 30.735 1.00 81.81 263 VAL A CA 1
ATOM 2070 C C . VAL A 1 263 ? -38.071 -0.933 31.716 1.00 81.81 263 VAL A C 1
ATOM 2072 O O . VAL A 1 263 ? -37.018 -0.315 31.594 1.00 81.81 263 VAL A O 1
ATOM 2075 N N . ASP A 1 264 ? -38.242 -1.857 32.663 1.00 85.19 264 ASP A N 1
ATOM 2076 C CA . ASP A 1 264 ? -37.266 -2.079 33.741 1.00 85.19 264 ASP A CA 1
ATOM 2077 C C . ASP A 1 264 ? -35.914 -2.592 33.218 1.00 85.19 264 ASP A C 1
ATOM 2079 O O . ASP A 1 264 ? -34.882 -1.972 33.493 1.00 85.19 264 ASP A O 1
ATOM 2083 N N . ASP A 1 265 ? -35.928 -3.643 32.393 1.00 83.75 265 ASP A N 1
ATOM 2084 C CA . ASP A 1 265 ? -34.715 -4.226 31.803 1.00 83.75 265 ASP A CA 1
ATOM 2085 C C . ASP A 1 265 ? -34.003 -3.212 30.895 1.00 83.75 265 ASP A C 1
ATOM 2087 O O . ASP A 1 265 ? -32.791 -3.013 30.993 1.00 83.75 265 ASP A O 1
ATOM 2091 N N . VAL A 1 266 ? -34.760 -2.475 30.072 1.00 86.19 266 VAL A N 1
ATOM 2092 C CA . VAL A 1 266 ? -34.183 -1.450 29.190 1.00 86.19 266 VAL A CA 1
ATOM 2093 C C . VAL A 1 266 ? -33.565 -0.302 29.992 1.00 86.19 266 VAL A C 1
ATOM 2095 O O . VAL A 1 266 ? -32.495 0.198 29.640 1.00 86.19 266 VAL A O 1
ATOM 2098 N N . MET A 1 267 ? -34.200 0.124 31.086 1.00 88.94 267 MET A N 1
ATOM 2099 C CA . MET A 1 267 ? -33.653 1.161 31.962 1.00 88.94 267 MET A CA 1
ATOM 2100 C C . MET A 1 267 ? -32.352 0.714 32.631 1.00 88.94 267 MET A C 1
ATOM 2102 O O . MET A 1 267 ? -31.450 1.537 32.809 1.00 88.94 267 MET A O 1
ATOM 2106 N N . GLU A 1 268 ? -32.228 -0.562 32.997 1.00 90.12 268 GLU A N 1
ATOM 2107 C CA . GLU A 1 268 ? -30.968 -1.115 33.493 1.00 90.12 268 GLU A CA 1
ATOM 2108 C C . GLU A 1 268 ? -29.882 -1.103 32.409 1.00 90.12 268 GLU A C 1
ATOM 2110 O O . GLU A 1 268 ? -28.798 -0.558 32.643 1.00 90.12 268 GLU A O 1
ATOM 2115 N N . THR A 1 269 ? -30.184 -1.585 31.202 1.00 89.94 269 THR A N 1
ATOM 2116 C CA . THR A 1 269 ? -29.252 -1.554 30.064 1.00 89.94 269 THR A CA 1
ATOM 2117 C C . THR A 1 269 ? -28.792 -0.128 29.736 1.00 89.94 269 THR A C 1
ATOM 2119 O O . THR A 1 269 ? -27.599 0.114 29.541 1.00 89.94 269 THR A O 1
ATOM 2122 N N . LEU A 1 270 ? -29.698 0.856 29.744 1.00 91.00 270 LEU A N 1
ATOM 2123 C CA . LEU A 1 270 ? -29.361 2.265 29.504 1.00 91.00 270 LEU A CA 1
ATOM 2124 C C . LEU A 1 270 ? -28.449 2.850 30.589 1.00 91.00 270 LEU A C 1
ATOM 2126 O O . LEU A 1 270 ? -27.536 3.619 30.273 1.00 91.00 270 LEU A O 1
ATOM 2130 N N . ARG A 1 271 ? -28.645 2.474 31.861 1.00 93.38 271 ARG A N 1
ATOM 2131 C CA . ARG A 1 271 ? -27.732 2.867 32.950 1.00 93.38 271 ARG A CA 1
ATOM 2132 C C . ARG A 1 271 ? -26.341 2.286 32.736 1.00 93.38 271 ARG A C 1
ATOM 2134 O O . ARG A 1 271 ? -25.364 3.005 32.918 1.00 93.38 271 ARG A O 1
ATOM 2141 N N . GLN A 1 272 ? -26.247 1.029 32.309 1.00 93.62 272 GLN A N 1
ATOM 2142 C CA . GLN A 1 272 ? -24.963 0.389 32.014 1.00 93.62 272 GLN A CA 1
ATOM 2143 C C . GLN A 1 272 ? -24.249 1.061 30.829 1.00 93.62 272 GLN A C 1
ATOM 2145 O O . GLN A 1 272 ? -23.055 1.338 30.919 1.00 93.62 272 GLN A O 1
ATOM 2150 N N . CYS A 1 273 ? -24.976 1.420 29.764 1.00 93.69 273 CYS A N 1
ATOM 2151 C CA . CYS A 1 273 ? -24.433 2.201 28.642 1.00 93.69 273 CYS A CA 1
ATOM 2152 C C . CYS A 1 273 ? -23.926 3.580 29.093 1.00 93.69 273 CYS A C 1
ATOM 2154 O O . CYS A 1 273 ? -22.837 4.010 28.712 1.00 93.69 273 CYS A O 1
ATOM 2156 N N . THR A 1 274 ? -24.700 4.263 29.942 1.00 93.06 274 THR A N 1
ATOM 2157 C CA . THR A 1 274 ? -24.319 5.569 30.500 1.00 93.06 274 THR A CA 1
ATOM 2158 C C . THR A 1 274 ? -23.046 5.451 31.332 1.00 93.06 274 THR A C 1
ATOM 2160 O O . THR A 1 274 ? -22.109 6.218 31.125 1.00 93.06 274 THR A O 1
ATOM 2163 N N . ALA A 1 275 ? -22.969 4.439 32.200 1.00 94.00 275 ALA A N 1
ATOM 2164 C CA . ALA A 1 275 ? -21.791 4.174 33.018 1.00 94.00 275 ALA A CA 1
ATOM 2165 C C . ALA A 1 275 ? -20.542 3.897 32.161 1.00 94.00 275 ALA A C 1
ATOM 2167 O O . ALA A 1 275 ? -19.474 4.435 32.448 1.00 94.00 275 ALA A O 1
ATOM 2168 N N . ALA A 1 276 ? -20.668 3.121 31.078 1.00 94.06 276 ALA A N 1
ATOM 2169 C CA . ALA A 1 276 ? -19.571 2.890 30.137 1.00 94.06 276 ALA A CA 1
ATOM 2170 C C . ALA A 1 276 ? -19.058 4.199 29.509 1.00 94.06 276 ALA A C 1
ATOM 2172 O O . ALA A 1 276 ? -17.848 4.438 29.472 1.00 94.06 276 ALA A O 1
ATOM 2173 N N . GLY A 1 277 ? -19.970 5.072 29.069 1.00 93.06 277 GLY A N 1
ATOM 2174 C CA . GLY A 1 277 ? -19.631 6.383 28.509 1.00 93.06 277 GLY A CA 1
ATOM 2175 C C . GLY A 1 277 ? -19.008 7.348 29.525 1.00 93.06 277 GLY A C 1
ATOM 2176 O O . GLY A 1 277 ? -18.064 8.068 29.195 1.00 93.06 277 GLY A O 1
ATOM 2177 N N . GLU A 1 278 ? -19.491 7.352 30.768 1.00 94.00 278 GLU A N 1
ATOM 2178 C CA . GLU A 1 278 ? -18.936 8.172 31.852 1.00 94.00 278 GLU A CA 1
ATOM 2179 C C . GLU A 1 278 ? -17.517 7.740 32.227 1.00 94.00 278 GLU A C 1
ATOM 2181 O O . GLU A 1 278 ? -16.634 8.592 32.354 1.00 94.00 278 GLU A O 1
ATOM 2186 N N . VAL A 1 279 ? -17.273 6.428 32.336 1.00 94.94 279 VAL A N 1
ATOM 2187 C CA . VAL A 1 279 ? -15.930 5.893 32.595 1.00 94.94 279 VAL A CA 1
ATOM 2188 C C . VAL A 1 279 ? -14.988 6.262 31.455 1.00 94.94 279 VAL A C 1
ATOM 2190 O O . VAL A 1 279 ? -13.917 6.800 31.724 1.00 94.94 279 VAL A O 1
ATOM 2193 N N . TRP A 1 280 ? -15.400 6.066 30.199 1.00 95.31 280 TRP A N 1
ATOM 2194 C CA . TRP A 1 280 ? -14.614 6.478 29.033 1.00 95.31 280 TRP A CA 1
ATOM 2195 C C . TRP A 1 280 ? -14.236 7.961 29.068 1.00 95.31 280 TRP A C 1
ATOM 2197 O O . TRP A 1 280 ? -13.080 8.302 28.857 1.00 95.31 280 TRP A O 1
ATOM 2207 N N . LYS A 1 281 ? -15.189 8.840 29.393 1.00 93.00 281 LYS A N 1
ATOM 2208 C CA . LYS A 1 281 ? -14.952 10.287 29.487 1.00 93.00 281 LYS A CA 1
ATOM 2209 C C . LYS A 1 281 ? -13.998 10.677 30.624 1.00 93.00 281 LYS A C 1
ATOM 2211 O O . LYS A 1 281 ? -13.399 11.749 30.568 1.00 93.00 281 LYS A O 1
ATOM 2216 N N . SER A 1 282 ? -13.926 9.871 31.681 1.00 93.81 282 SER A N 1
ATOM 2217 C CA . SER A 1 282 ? -13.113 10.164 32.869 1.00 93.81 282 SER A CA 1
ATOM 2218 C C . SER A 1 282 ? -11.640 9.761 32.745 1.00 93.81 282 SER A C 1
ATOM 2220 O O . SER A 1 282 ? -10.825 10.241 33.536 1.00 93.81 282 SER A O 1
ATOM 2222 N N . LEU A 1 283 ? -11.324 8.872 31.798 1.00 88.31 283 LEU A N 1
ATOM 2223 C CA . LEU A 1 283 ? -9.989 8.318 31.553 1.00 88.31 283 LEU A CA 1
ATOM 2224 C C . LEU A 1 283 ? -9.167 9.199 30.602 1.00 88.31 283 LEU A C 1
ATOM 2226 O O . LE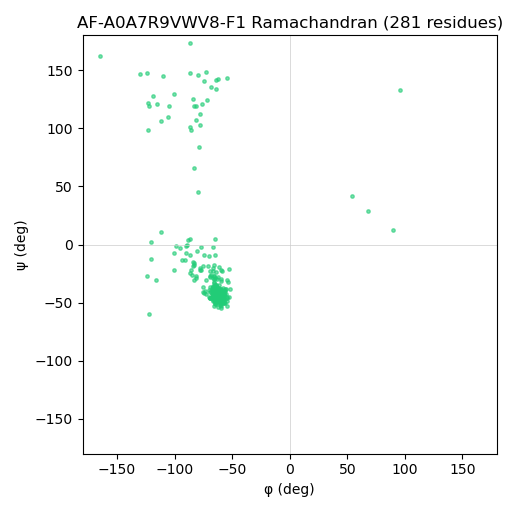U A 1 283 ? -7.926 9.212 30.783 1.00 88.31 283 LEU A O 1
#

InterPro domains:
  IPR013594 Dynein heavy chain, tail [PF08385] (92-282)
  IPR026983 Dynein heavy chain [PTHR46532] (2-282)

Organism: NCBI:txid1486919

Sequence (283 aa):
DNMASSVFFGTLRGGDALHSLLQVMQGLYVPVVLGNSSWPETVRADFTAQLHKFMANLTETVFTVQGKTILYIPQEEALGDAKAAAKQKDLVQRLESTIIHWTRQIKEVVNQQDRVDASEHSGPLSEIQFWRERSVDLSGIRSQLDDDAVSAIVAVLEHAHSSYLAPFLNLRNLIHREAVAAEDNLKFLLCLEQPCQELSKAHPSDIPQLLPPILNCIRMVWNISRFYNTPDRLTVLLRKLSNEIIERSCAVIDLAAVFTGQVDDVMETLRQCTAAGEVWKSL